Protein AF-A0A2Z6NZV6-F1 (afdb_monomer)

Solvent-accessible surface area (backbone atoms only — not comparable to full-atom values): 19196 Å² total; per-residue (Å²): 140,79,83,77,80,79,70,82,83,76,71,79,58,72,64,74,59,48,64,67,58,61,81,78,64,91,74,91,76,91,76,94,69,94,71,89,73,80,74,85,70,75,83,54,102,75,68,69,59,96,84,57,82,70,59,71,73,64,61,75,72,57,86,66,46,74,56,71,82,70,74,52,73,68,62,57,35,56,77,60,100,82,63,60,35,31,46,74,37,39,51,65,56,46,52,56,39,56,73,78,38,42,59,44,42,35,60,25,28,45,66,31,46,33,33,36,34,69,51,83,86,45,76,85,45,62,63,64,73,58,61,65,45,50,67,40,35,35,76,41,74,53,73,57,78,90,57,66,44,71,43,56,41,50,50,55,14,55,40,52,42,72,85,50,73,78,60,72,85,73,52,65,68,49,54,53,83,38,79,94,76,41,68,67,57,72,83,59,89,62,69,67,39,33,38,42,35,45,32,43,38,34,42,40,29,49,76,80,73,42,62,81,53,66,78,27,83,88,46,53,37,24,38,29,41,38,46,30,38,47,47,45,73,89,38,46,45,82,47,66,55,70,69,32,69,66,31,67,62,38,70,66,70,44,74,47,80,44,63,22,50,55,47,81,61,24,30,43,37,38,38,34,28,28,67,53,96,86,66,59,42,83,68,29,31,42,39,39,36,50,76,73,63,70,66,43,81,41,82,45,66,26,12,45,74,76,61,50,73,42,93,52,29,32,34,41,32,33,36,44,78,45,78,104

Sequence (324 aa):
MYHKALVPNESESSEDETWELQDSLVKPKTEDKHVGDEDKEDINTSDFKSNQQIPREYRHLITIHGGKSEGTMKDRLKVDGGKVRRLSLSEKKLKTASESHGADLIRFTQKNILRIFPKGERVQSSNFRPHLGWMYGAQMVAFNMQGYGKSLWLMQGMFKANGGCGYVKKPEFLIQEGAGNEVFDPKRILPVKQILKVKVYKGVGWKSDFSRTHFDQFSPPDFYTKVCIVGVGADCAKNKTRVKKDNWYPIWDEEFEFKLTVPELALLRIEVNDKDQTKDDFAGQTCLPVSELRCGFRSVRLCDRKGKELKSVKLLLRFQLETL

Nearest PDB structures (foldseek):
  9bcz-assembly1_A  TM=9.200E-01  e=7.517E-25  Gallus gallus
  1djy-assembly2_B  TM=9.201E-01  e=1.560E-24  Rattus norvegicus
  1djw-assembly1_A  TM=9.216E-01  e=5.948E-24  Rattus norvegicus
  1dji-assembly2_B  TM=9.202E-01  e=8.063E-24  Rattus norvegicus
  4qj3-assembly1_B  TM=9.025E-01  e=2.974E-20  Homo sapiens

Radius of gyration: 22.46 Å; Cα contacts (8 Å, |Δi|>4): 571; chains: 1; bounding box: 58×55×58 Å

pLDDT: mean 84.1, std 22.42, range [26.59, 98.81]

InterPro domains:
  IPR000008 C2 domain [PF00168] (195-293)
  IPR000008 C2 domain [PS50004] (176-304)
  IPR000008 C2 domain [SM00239] (195-302)
  IPR001192 Phosphoinositide phospholipase C family [PR00390] (113-134)
  IPR001192 Phosphoinositide phospholipase C family [PR00390] (134-152)
  IPR001192 Phosphoinositide phospholipase C family [PR00390] (288-298)
  IPR001192 Phosphoinositide phospholipase C family [PTHR10336] (16-321)
  IPR001711 Phospholipase C, phosphatidylinositol-specific, Y domain [PF00387] (87-173)
  IPR001711 Phospholipase C, phosphatidylinositol-specific, Y domain [PS50008] (88-174)
  IPR001711 Phospholipase C, phosphatidylinositol-specific, Y domain [SM00149] (58-175)
  IPR017946 PLC-like phosphodiesterase, TIM beta/alpha-barrel domain superfamily [G3DSA:3.20.20.190] (3-188)
  IPR017946 PLC-like phosphodiesterase, TIM beta/alpha-barrel domain superfamily [SSF51695] (26-186)
  IPR035892 C2 domain superfamily [G3DSA:2.60.40.150] (190-324)
  IPR035892 C2 domain superfamily [SSF49562] (195-320)

Secondary structure (DSSP, 8-state):
-------------HHHHHHHHGGG--------------------S--S-TTS---HHHHTT-SSEEPP--S-HHHHHPPPTT--EEEEEEHHHHHHHHHH-HHHHHHHHHHSEEEEE--TT-TT-----THHHHHTT-SEE---TTS-SHHHHHHHHHTTSGGGSS--PPPGGGTSPPGGG----TTS-PPP-EEEEEEEEEEE-HHHHS-TTSS-SSS---EEEEEEEESSGGG-EEEEPPPBTT-SS-EEEEEEEEEES-GGG-EEEEEEEE--SSSPEEEEEEEEEGGGPPPEEEEEEEE-TTSPEEEEEEEEEEEEEEE-

Structure (mmCIF, N/CA/C/O backbone):
data_AF-A0A2Z6NZV6-F1
#
_entry.id   AF-A0A2Z6NZV6-F1
#
loop_
_atom_site.group_PDB
_atom_site.id
_atom_site.type_symbol
_atom_site.label_atom_id
_atom_site.label_alt_id
_atom_site.label_comp_id
_atom_site.label_asym_id
_atom_site.label_entity_id
_atom_site.label_seq_id
_atom_site.pdbx_PDB_ins_code
_atom_site.Cartn_x
_atom_site.Cartn_y
_atom_site.Cartn_z
_atom_site.occupancy
_atom_site.B_iso_or_equiv
_atom_site.auth_seq_id
_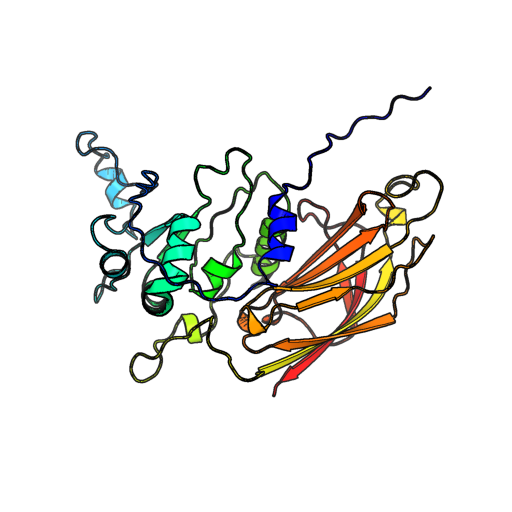atom_site.auth_comp_id
_atom_site.auth_asym_id
_atom_site.auth_atom_id
_atom_site.pdbx_PDB_model_num
ATOM 1 N N . MET A 1 1 ? 32.006 22.385 -21.721 1.00 31.78 1 MET A N 1
ATOM 2 C CA . MET A 1 1 ? 31.445 22.459 -20.356 1.00 31.78 1 MET A CA 1
ATOM 3 C C . MET A 1 1 ? 29.958 22.742 -20.484 1.00 31.78 1 MET A C 1
ATOM 5 O O . MET A 1 1 ? 29.602 23.878 -20.752 1.00 31.78 1 MET A O 1
ATOM 9 N N . TYR A 1 2 ? 29.101 21.727 -20.385 1.00 27.81 2 TYR A N 1
ATOM 10 C CA . TYR A 1 2 ? 27.650 21.934 -20.401 1.00 27.81 2 TYR A CA 1
ATOM 11 C C . TYR A 1 2 ? 27.117 21.745 -18.985 1.00 27.81 2 TYR A C 1
ATOM 13 O O . TYR A 1 2 ? 27.354 20.714 -18.357 1.00 27.81 2 TYR A O 1
ATOM 21 N N . HIS A 1 3 ? 26.484 22.798 -18.469 1.00 26.98 3 HIS A N 1
ATOM 22 C CA . HIS A 1 3 ? 25.881 22.845 -17.146 1.00 26.98 3 HIS A CA 1
ATOM 23 C C . HIS A 1 3 ? 24.822 21.751 -16.996 1.00 26.98 3 HIS A C 1
ATOM 25 O O . HIS A 1 3 ? 23.836 21.699 -17.728 1.00 26.98 3 HIS A O 1
ATOM 31 N N . LYS A 1 4 ? 25.050 20.889 -16.005 1.00 30.92 4 LYS A N 1
ATOM 32 C CA . LYS A 1 4 ? 24.082 19.950 -15.450 1.00 30.92 4 LYS A CA 1
ATOM 33 C C . LYS A 1 4 ? 22.916 20.785 -14.910 1.00 30.92 4 LYS A C 1
ATOM 35 O O . LYS A 1 4 ? 23.102 21.545 -13.962 1.00 30.92 4 LYS A O 1
ATOM 40 N N . ALA A 1 5 ? 21.738 20.689 -15.522 1.00 27.72 5 ALA A N 1
ATOM 41 C CA . ALA A 1 5 ? 20.520 21.177 -14.891 1.00 27.72 5 ALA A CA 1
ATOM 42 C C . ALA A 1 5 ? 20.312 20.333 -13.628 1.00 27.72 5 ALA A C 1
ATOM 44 O O . ALA A 1 5 ? 19.992 19.147 -13.704 1.00 27.72 5 ALA A O 1
ATOM 45 N N . LEU A 1 6 ? 20.606 20.930 -12.474 1.00 27.17 6 LEU A N 1
ATOM 46 C CA . LEU A 1 6 ? 20.343 20.363 -11.161 1.00 27.17 6 LEU A CA 1
ATOM 47 C C . LEU A 1 6 ? 18.828 20.205 -11.022 1.00 27.17 6 LEU A C 1
ATOM 49 O O . LEU A 1 6 ? 18.115 21.161 -10.729 1.00 27.17 6 LEU A O 1
ATOM 53 N N . VAL A 1 7 ? 18.332 18.992 -11.250 1.00 29.23 7 VAL A N 1
ATOM 54 C CA . VAL A 1 7 ? 17.069 18.575 -10.645 1.00 29.23 7 VAL A CA 1
ATOM 55 C C . VAL A 1 7 ? 17.336 18.529 -9.136 1.00 29.23 7 VAL A C 1
ATOM 57 O O . VAL A 1 7 ? 18.343 17.932 -8.743 1.00 29.23 7 VAL A O 1
ATOM 60 N N . PRO A 1 8 ? 16.527 19.190 -8.288 1.00 27.06 8 PRO A N 1
ATOM 61 C CA . PRO A 1 8 ? 16.755 19.199 -6.852 1.00 27.06 8 PRO A CA 1
ATOM 62 C C . PRO A 1 8 ? 16.839 17.771 -6.324 1.00 27.06 8 PRO A C 1
ATOM 64 O O . PRO A 1 8 ? 15.935 16.957 -6.510 1.00 27.06 8 PRO A O 1
ATOM 67 N N . ASN A 1 9 ? 17.976 17.485 -5.702 1.00 33.94 9 ASN A N 1
ATOM 68 C CA . ASN A 1 9 ? 18.282 16.233 -5.045 1.00 33.94 9 ASN A CA 1
ATOM 69 C C . ASN A 1 9 ? 17.507 16.212 -3.720 1.00 33.94 9 ASN A C 1
ATOM 71 O O . ASN A 1 9 ? 18.015 16.639 -2.686 1.00 33.94 9 ASN A O 1
ATOM 75 N N . GLU A 1 10 ? 16.242 15.797 -3.759 1.00 37.75 10 GLU A N 1
ATOM 76 C CA . GLU A 1 10 ? 15.487 15.483 -2.549 1.00 37.75 10 GLU A CA 1
ATOM 77 C C . GLU A 1 10 ? 15.931 14.095 -2.086 1.00 37.75 10 GLU A C 1
ATOM 79 O O . GLU A 1 10 ? 15.567 13.061 -2.654 1.00 37.75 10 GLU A O 1
ATOM 84 N N . SER A 1 11 ? 16.804 14.108 -1.078 1.00 35.38 11 SER A N 1
ATOM 85 C CA . SER A 1 11 ? 17.231 12.942 -0.315 1.00 35.38 11 SER A CA 1
ATOM 86 C C . SER A 1 11 ? 16.033 12.041 -0.024 1.00 35.38 11 SER A C 1
ATOM 88 O O . SER A 1 11 ? 15.008 12.527 0.460 1.00 35.38 11 SER A O 1
ATOM 90 N N . GLU A 1 12 ? 16.170 10.735 -0.265 1.00 42.09 12 GLU A N 1
ATOM 91 C CA . GLU A 1 12 ? 15.339 9.764 0.449 1.00 42.09 12 GLU A CA 1
ATOM 92 C C . GLU A 1 12 ? 15.412 10.127 1.927 1.00 42.09 12 GLU A C 1
ATOM 94 O O . GLU A 1 12 ? 16.505 10.209 2.492 1.00 42.09 12 GLU A O 1
ATOM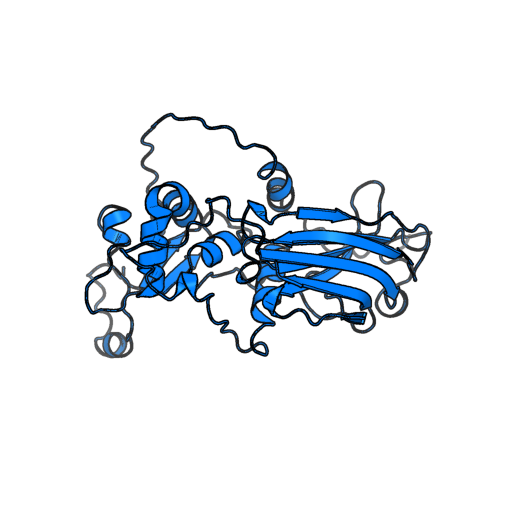 99 N N . SER A 1 13 ? 14.267 10.452 2.528 1.00 38.38 13 SER A N 1
ATOM 100 C CA . SER A 1 13 ? 14.232 10.666 3.962 1.00 38.38 13 SER A CA 1
ATOM 101 C C . SER A 1 13 ? 14.756 9.382 4.599 1.00 38.38 13 SER A C 1
ATOM 103 O O . SER A 1 13 ? 14.306 8.284 4.273 1.00 38.38 13 SER A O 1
ATOM 105 N N . SER A 1 14 ? 15.725 9.510 5.500 1.00 36.31 14 SER A N 1
ATOM 106 C CA . SER A 1 14 ? 16.304 8.406 6.279 1.00 36.31 14 SER A CA 1
ATOM 107 C C . SER A 1 14 ? 15.244 7.506 6.942 1.00 36.31 14 SER A C 1
ATOM 109 O O . SER A 1 14 ? 15.502 6.351 7.278 1.00 36.31 14 SER A O 1
ATOM 111 N N . GLU A 1 15 ? 14.010 7.996 7.076 1.00 40.34 15 GLU A N 1
ATOM 112 C CA . GLU A 1 15 ? 12.841 7.250 7.530 1.00 40.34 15 GLU A CA 1
ATOM 113 C C . GLU A 1 15 ? 12.394 6.122 6.573 1.00 40.34 15 GLU A C 1
ATOM 115 O O . GLU A 1 15 ? 11.951 5.088 7.067 1.00 40.34 15 GLU A O 1
ATOM 120 N N . ASP A 1 16 ? 12.534 6.254 5.246 1.00 39.47 16 ASP A N 1
ATOM 121 C CA . ASP A 1 16 ? 12.111 5.237 4.257 1.00 39.47 16 ASP A CA 1
ATOM 122 C C . ASP A 1 16 ? 13.018 3.988 4.242 1.00 39.47 16 ASP A C 1
ATOM 124 O O . ASP A 1 16 ? 12.548 2.899 3.884 1.00 39.47 16 ASP A O 1
ATOM 128 N N . GLU A 1 17 ? 14.286 4.133 4.655 1.00 35.75 17 GLU A N 1
ATOM 129 C CA . GLU A 1 17 ? 15.212 3.032 4.982 1.00 35.75 17 GLU A CA 1
ATOM 130 C C . GLU A 1 17 ? 14.988 2.501 6.407 1.00 35.75 17 GLU A C 1
ATOM 132 O O . GLU A 1 17 ? 15.147 1.312 6.673 1.00 35.75 17 GLU A O 1
ATOM 137 N N . THR A 1 18 ? 14.518 3.340 7.338 1.00 36.50 18 THR A N 1
ATOM 138 C CA . THR A 1 18 ? 14.176 2.904 8.707 1.00 36.50 18 THR A CA 1
ATOM 139 C C . THR A 1 18 ? 13.031 1.872 8.708 1.00 36.50 18 THR A C 1
ATOM 141 O O . THR A 1 18 ? 12.951 1.018 9.594 1.00 36.50 18 THR A O 1
ATOM 144 N N . TRP A 1 19 ? 12.181 1.870 7.670 1.00 41.69 19 TRP A N 1
ATOM 145 C CA . TRP A 1 19 ? 11.180 0.818 7.421 1.00 41.69 19 TRP A CA 1
ATOM 146 C C . TRP A 1 19 ? 11.796 -0.569 7.201 1.00 41.69 19 TRP A C 1
ATOM 148 O O . TRP A 1 19 ? 11.092 -1.574 7.294 1.00 41.69 19 TRP A O 1
ATOM 158 N N . GLU A 1 20 ? 13.070 -0.631 6.819 1.00 42.19 20 GLU A N 1
ATOM 159 C CA . GLU A 1 20 ? 13.769 -1.850 6.418 1.00 42.19 20 GLU A CA 1
ATOM 160 C C . GLU A 1 20 ? 14.434 -2.556 7.604 1.00 42.19 20 GLU A C 1
ATOM 162 O O . GLU A 1 20 ? 14.619 -3.769 7.553 1.00 42.19 20 GLU A O 1
ATOM 167 N N . LEU A 1 21 ? 14.685 -1.827 8.698 1.00 34.44 21 LEU A N 1
ATOM 168 C CA . LEU A 1 21 ? 15.310 -2.327 9.929 1.00 34.44 21 LEU A CA 1
ATOM 169 C C . LEU A 1 21 ? 14.304 -2.709 11.030 1.00 34.44 21 LEU A C 1
ATOM 171 O O . LEU A 1 21 ? 14.632 -3.500 11.908 1.00 34.44 21 LEU A O 1
ATOM 175 N N . GLN A 1 22 ? 13.079 -2.172 11.015 1.00 39.34 22 GLN A N 1
ATOM 176 C CA . GLN A 1 22 ? 12.084 -2.477 12.058 1.00 39.34 22 GLN A CA 1
ATOM 177 C C . GLN A 1 22 ? 11.412 -3.855 11.902 1.00 39.34 22 GLN A C 1
ATOM 179 O O . GLN A 1 22 ? 10.931 -4.393 12.894 1.00 39.34 22 GLN A O 1
ATOM 184 N N . ASP A 1 23 ? 11.431 -4.459 10.706 1.00 37.41 23 ASP A N 1
ATOM 185 C CA . ASP A 1 23 ? 10.915 -5.825 10.474 1.00 37.41 23 ASP A CA 1
ATOM 186 C C . ASP A 1 23 ? 11.868 -6.929 10.985 1.00 37.41 23 ASP A C 1
ATOM 188 O O . ASP A 1 23 ? 11.459 -8.080 11.114 1.00 37.41 23 ASP A O 1
ATOM 192 N N . SER A 1 24 ? 13.138 -6.618 11.281 1.00 30.52 24 SER A N 1
ATOM 193 C CA . SER A 1 24 ? 14.164 -7.617 11.630 1.00 30.52 24 SER A CA 1
ATOM 194 C C . SER A 1 24 ? 14.451 -7.756 13.130 1.00 30.52 24 SER A C 1
ATOM 196 O O . SER A 1 24 ? 15.256 -8.602 13.521 1.00 30.52 24 SER A O 1
ATOM 198 N N . LEU A 1 25 ? 13.789 -6.984 14.000 1.00 29.17 25 LEU A N 1
ATOM 199 C CA . LEU A 1 25 ? 14.043 -7.008 15.444 1.00 29.17 25 LEU A CA 1
ATOM 200 C C . LEU A 1 25 ? 12.746 -7.069 16.258 1.00 29.17 25 LEU A C 1
ATOM 202 O O . LEU A 1 25 ? 12.262 -6.064 16.772 1.00 29.17 25 LEU A O 1
ATOM 206 N N . VAL A 1 26 ? 12.234 -8.284 16.465 1.00 29.55 26 VAL A N 1
ATOM 207 C CA . VAL A 1 26 ? 11.323 -8.575 17.579 1.00 29.55 26 VAL A CA 1
ATOM 208 C C . VAL A 1 26 ? 12.155 -9.097 18.750 1.00 29.55 26 VAL A C 1
ATOM 210 O O . VAL A 1 26 ? 12.598 -10.244 18.750 1.00 29.55 26 VAL A O 1
ATOM 213 N N . LYS A 1 27 ? 12.361 -8.263 19.774 1.00 26.59 27 LYS A N 1
ATOM 214 C CA . LYS A 1 27 ? 12.641 -8.731 21.139 1.00 26.59 27 LYS A CA 1
ATOM 215 C C . LYS A 1 27 ? 11.814 -7.919 22.135 1.00 26.59 27 LYS A C 1
ATOM 217 O O . LYS A 1 27 ? 11.734 -6.700 21.983 1.00 26.59 27 LYS A O 1
ATOM 222 N N . PRO A 1 28 ? 11.220 -8.562 23.152 1.00 27.61 28 PRO A N 1
ATOM 223 C CA . PRO A 1 28 ? 10.450 -7.861 24.162 1.00 27.61 28 PRO A CA 1
ATOM 224 C C . PRO A 1 28 ? 11.411 -7.165 25.128 1.00 27.61 28 PRO A C 1
ATOM 226 O O . PRO A 1 28 ? 12.339 -7.784 25.649 1.00 27.61 28 PRO A O 1
ATOM 229 N N . LYS A 1 29 ? 11.177 -5.882 25.392 1.00 27.61 29 LYS A N 1
ATOM 230 C CA . LYS A 1 29 ? 11.649 -5.246 26.620 1.00 27.61 29 LYS A CA 1
ATOM 231 C C . LYS A 1 29 ? 10.471 -4.563 27.295 1.00 27.61 29 LYS A C 1
ATOM 233 O O . LYS A 1 29 ? 9.968 -3.549 26.826 1.00 27.61 29 LYS A O 1
ATOM 238 N N . THR A 1 30 ? 10.034 -5.189 28.378 1.00 32.03 30 THR A N 1
ATOM 239 C CA . THR A 1 30 ? 9.350 -4.565 29.506 1.00 32.03 30 THR A CA 1
ATOM 240 C C . THR A 1 30 ? 10.268 -3.525 30.130 1.00 32.03 30 THR A C 1
ATOM 242 O O . THR A 1 30 ? 11.396 -3.863 30.475 1.00 32.03 30 THR A O 1
ATOM 245 N N . GLU A 1 31 ? 9.776 -2.301 30.283 1.00 27.73 31 GLU A N 1
ATOM 246 C CA . GLU A 1 31 ? 9.998 -1.452 31.456 1.00 27.73 31 GLU A CA 1
ATOM 247 C C . GLU A 1 31 ? 9.076 -0.232 31.345 1.00 27.73 31 GLU A C 1
ATOM 249 O O . GLU A 1 31 ? 9.219 0.606 30.452 1.00 27.73 31 GLU A O 1
ATOM 254 N N . ASP A 1 32 ? 8.104 -0.170 32.255 1.00 35.00 32 ASP A N 1
ATOM 255 C CA . ASP A 1 32 ? 7.281 1.005 32.506 1.00 35.00 32 ASP A CA 1
ATOM 256 C C . ASP A 1 32 ? 8.173 2.174 32.928 1.00 35.00 32 ASP A C 1
ATOM 258 O O . ASP A 1 32 ? 8.768 2.176 34.007 1.00 35.00 32 ASP A O 1
ATOM 262 N N . LYS A 1 33 ? 8.213 3.216 32.098 1.00 27.75 33 LYS A N 1
ATOM 263 C CA . LYS A 1 33 ? 8.509 4.572 32.554 1.00 27.75 33 LYS A CA 1
ATOM 264 C C . LYS A 1 33 ? 7.448 5.507 32.008 1.00 27.75 33 LYS A C 1
ATOM 266 O O . LYS A 1 33 ? 7.414 5.817 30.820 1.00 27.75 33 LYS A O 1
ATOM 271 N N . HIS A 1 34 ? 6.591 5.954 32.922 1.00 35.47 34 HIS A N 1
ATOM 272 C CA . HIS A 1 34 ? 5.742 7.121 32.757 1.00 35.47 34 HIS A CA 1
ATOM 273 C C . HIS A 1 34 ? 6.602 8.317 32.333 1.00 35.47 34 HIS A C 1
ATOM 275 O O . HIS A 1 34 ? 7.243 8.963 33.158 1.00 35.47 34 HIS A O 1
ATOM 281 N N . VAL A 1 35 ? 6.594 8.620 31.039 1.00 28.75 35 VAL A N 1
ATOM 282 C CA . VAL A 1 35 ? 6.939 9.941 30.522 1.00 28.75 35 VAL A CA 1
ATOM 283 C C . VAL A 1 35 ? 5.648 10.486 29.936 1.00 28.75 35 VAL A C 1
ATOM 285 O O . VAL A 1 35 ? 5.172 10.023 28.900 1.00 28.75 35 VAL A O 1
ATOM 288 N N . GLY A 1 36 ? 5.022 11.393 30.685 1.00 33.62 36 GLY A N 1
ATOM 289 C CA . GLY A 1 36 ? 3.867 12.148 30.229 1.00 33.62 36 GLY A CA 1
ATOM 290 C C . GLY A 1 36 ? 4.302 13.064 29.098 1.00 33.62 36 GLY A C 1
ATOM 291 O O . GLY A 1 36 ? 4.803 14.154 29.347 1.00 33.62 36 GLY A O 1
ATOM 292 N N . ASP A 1 37 ? 4.142 12.590 27.870 1.00 33.47 37 ASP A N 1
ATOM 293 C CA . ASP A 1 37 ? 4.329 13.397 26.675 1.00 33.47 37 ASP A CA 1
ATOM 294 C C . ASP A 1 37 ? 2.947 13.929 26.280 1.00 33.47 37 ASP A C 1
ATOM 296 O O . ASP A 1 37 ? 2.124 13.237 25.670 1.00 33.47 37 ASP A O 1
ATOM 300 N N . GLU A 1 38 ? 2.641 15.141 26.747 1.00 37.06 38 GLU A N 1
ATOM 301 C CA . GLU A 1 38 ? 1.461 15.889 26.326 1.00 37.06 38 GLU A CA 1
ATOM 302 C C . GLU A 1 38 ? 1.633 16.297 24.856 1.00 37.06 38 GLU A C 1
ATOM 304 O O . GLU A 1 38 ? 1.989 17.432 24.545 1.00 37.06 38 GLU A O 1
ATOM 309 N N . ASP A 1 39 ? 1.340 15.379 23.932 1.00 38.91 39 ASP A N 1
ATOM 310 C CA . ASP A 1 39 ? 1.051 15.724 22.540 1.00 38.91 39 ASP A CA 1
ATOM 311 C C . ASP A 1 39 ? -0.213 16.619 22.542 1.00 38.91 39 ASP A C 1
ATOM 313 O O . ASP A 1 39 ? -1.343 16.128 22.390 1.00 38.91 39 ASP A O 1
ATOM 317 N N . LYS A 1 40 ? -0.029 17.937 22.728 1.00 41.88 40 LYS A N 1
ATOM 318 C CA . LYS A 1 40 ? -1.053 19.006 22.664 1.00 41.88 40 LYS A CA 1
ATOM 319 C C . LYS A 1 40 ? -1.575 19.266 21.246 1.00 41.88 40 LYS A C 1
ATOM 321 O O . LYS A 1 40 ? -2.058 20.351 20.940 1.00 41.88 40 LYS A O 1
ATOM 326 N N . GLU A 1 41 ? -1.525 18.262 20.383 1.00 44.00 41 GLU A N 1
ATOM 327 C CA . GLU A 1 41 ? -2.031 18.329 19.015 1.00 44.00 41 GLU A CA 1
ATOM 328 C C . GLU A 1 41 ? -3.172 17.336 18.801 1.00 44.00 41 GLU A C 1
ATOM 330 O O . GLU A 1 41 ? -3.261 16.651 17.783 1.00 44.00 41 GLU A O 1
ATOM 335 N N . ASP A 1 42 ? -4.107 17.272 19.751 1.00 40.75 42 ASP A N 1
ATOM 336 C CA . ASP A 1 42 ? -5.462 16.864 19.399 1.00 40.75 42 ASP A CA 1
ATOM 337 C C . ASP A 1 42 ? -6.033 17.988 18.516 1.00 40.75 42 ASP A C 1
ATOM 339 O O . ASP A 1 42 ? -6.693 18.903 18.999 1.00 40.75 42 ASP A O 1
ATOM 343 N N . ILE A 1 43 ? -5.765 17.937 17.200 1.00 39.41 43 ILE A N 1
ATOM 344 C CA . ILE A 1 43 ? -6.502 18.711 16.187 1.00 39.41 43 ILE A CA 1
ATOM 345 C C . ILE A 1 43 ? -7.924 18.140 16.154 1.00 39.41 43 ILE A C 1
ATOM 347 O O . ILE A 1 43 ? -8.350 17.431 15.235 1.00 39.41 43 ILE A O 1
ATOM 351 N N . ASN A 1 44 ? -8.661 18.396 17.225 1.00 38.41 44 ASN A N 1
ATOM 352 C CA . ASN A 1 44 ? -10.092 18.319 17.235 1.00 38.41 44 ASN A CA 1
ATOM 353 C C . ASN A 1 44 ? -10.592 19.632 16.646 1.00 38.41 44 ASN A C 1
ATOM 355 O O . ASN A 1 44 ? -10.229 20.728 17.063 1.00 38.41 44 ASN A O 1
ATOM 359 N N . THR A 1 45 ? -11.499 19.504 15.687 1.00 42.16 45 THR A N 1
ATOM 360 C CA . THR A 1 45 ? -12.363 20.574 15.175 1.00 42.16 45 THR A CA 1
ATOM 361 C C . THR A 1 45 ? -13.396 21.006 16.234 1.00 42.16 45 THR A C 1
ATOM 363 O O . THR A 1 45 ? -14.555 21.261 15.927 1.00 42.16 45 THR A O 1
ATOM 366 N N . SER A 1 46 ? -12.990 21.037 17.502 1.00 39.34 46 SER A N 1
ATOM 367 C CA . SER A 1 46 ? -13.778 21.468 18.649 1.00 39.34 46 SER A CA 1
ATOM 368 C C . SER A 1 46 ? -12.863 21.704 19.854 1.00 39.34 46 SER A C 1
ATOM 370 O O . SER A 1 46 ? -13.061 21.093 20.892 1.00 39.34 46 SER A O 1
ATOM 372 N N . ASP A 1 47 ? -11.854 22.552 19.686 1.00 38.91 47 ASP A N 1
ATOM 373 C CA . ASP A 1 47 ? -11.350 23.414 20.759 1.00 38.91 47 ASP A CA 1
ATOM 374 C C . ASP A 1 47 ? -11.125 24.814 20.172 1.00 38.91 47 ASP A C 1
ATOM 376 O O . ASP A 1 47 ? -10.068 25.435 20.274 1.00 38.91 47 ASP A O 1
ATOM 380 N N . PHE A 1 48 ? -12.192 25.370 19.586 1.00 35.38 48 PHE A N 1
ATOM 381 C CA . PHE A 1 48 ? -12.439 26.766 19.911 1.00 35.38 48 PHE A CA 1
ATOM 382 C C . PHE A 1 48 ? -12.596 26.772 21.425 1.00 35.38 48 PHE A C 1
ATOM 384 O O . PHE A 1 48 ? -13.587 26.246 21.938 1.00 35.38 48 PHE A O 1
ATOM 391 N N . LYS A 1 49 ? -11.587 27.309 22.127 1.00 36.03 49 LYS A N 1
ATOM 392 C CA . LYS A 1 49 ? -11.717 27.764 23.513 1.00 36.03 49 LYS A CA 1
ATOM 393 C C . LYS A 1 49 ? -13.150 28.247 23.690 1.00 36.03 49 LYS A C 1
ATOM 395 O O . LYS A 1 49 ? -13.633 29.001 22.843 1.00 36.03 49 LYS A O 1
ATOM 400 N N . SER A 1 50 ? -13.806 27.841 24.766 1.00 39.09 50 SER A N 1
ATOM 401 C CA . SER A 1 50 ? -15.196 28.155 25.124 1.00 39.09 50 SER A CA 1
ATOM 402 C C . SER A 1 50 ? -15.566 29.657 25.171 1.00 39.09 50 SER A C 1
ATOM 404 O O . SER A 1 50 ? -16.626 30.000 25.674 1.00 39.09 50 SER A O 1
ATOM 406 N N . ASN A 1 51 ? -14.724 30.543 24.633 1.00 42.69 51 ASN A N 1
ATOM 407 C CA . ASN A 1 51 ? -14.911 31.974 24.437 1.00 42.69 51 ASN A CA 1
ATOM 408 C C . ASN A 1 51 ? -15.122 32.416 22.977 1.00 42.69 51 ASN A C 1
ATOM 410 O O . ASN A 1 51 ? -15.274 33.611 22.743 1.00 42.69 51 ASN A O 1
ATOM 414 N N . GLN A 1 52 ? -15.159 31.515 21.990 1.00 50.44 52 GLN A N 1
ATOM 415 C CA . GLN A 1 52 ? -15.670 31.859 20.659 1.00 50.44 52 GLN A CA 1
ATOM 416 C C . GLN A 1 52 ? -16.917 31.040 20.369 1.00 50.44 52 GLN A C 1
ATOM 418 O O . GLN A 1 52 ? -16.880 29.832 20.143 1.00 50.44 52 GLN A O 1
ATOM 423 N N . GLN A 1 53 ? -18.045 31.737 20.442 1.00 56.72 53 GLN A N 1
ATOM 424 C CA . GLN A 1 53 ? -19.367 31.238 20.127 1.00 56.72 53 GLN A CA 1
ATOM 425 C C . GLN A 1 53 ? -19.361 30.822 18.654 1.00 56.72 53 GLN A C 1
ATOM 427 O O . GLN A 1 53 ? -19.533 31.659 17.773 1.00 56.72 53 GLN A O 1
ATOM 432 N N . ILE A 1 54 ? -19.089 29.538 18.382 1.00 60.47 54 ILE A N 1
ATOM 433 C CA . ILE A 1 54 ? -19.279 28.961 17.049 1.00 60.47 54 ILE A CA 1
ATOM 434 C C . ILE A 1 54 ? -20.694 29.374 16.636 1.00 60.47 54 ILE A C 1
ATOM 436 O O . ILE A 1 54 ? -21.629 29.051 17.385 1.00 60.47 54 ILE A O 1
ATOM 440 N N . PRO A 1 55 ? -20.861 30.114 15.523 1.00 69.81 55 PRO A N 1
ATOM 441 C CA . PRO A 1 55 ? -22.179 30.554 15.101 1.00 69.81 55 PRO A CA 1
ATOM 442 C C . PRO A 1 55 ? -23.102 29.338 15.068 1.00 69.81 55 PRO A C 1
ATOM 444 O O . PRO A 1 55 ? -22.726 28.279 14.544 1.00 69.81 55 PRO A O 1
ATOM 447 N N . ARG A 1 56 ? -24.254 29.439 15.747 1.00 71.56 56 ARG A N 1
ATOM 448 C CA . ARG A 1 56 ? -25.143 28.294 16.009 1.00 71.56 56 ARG A CA 1
ATOM 449 C C . ARG A 1 56 ? -25.482 27.571 14.709 1.00 71.56 56 ARG A C 1
ATOM 451 O O . ARG A 1 56 ? -25.613 26.352 14.709 1.00 71.56 56 ARG A O 1
ATOM 458 N N . GLU A 1 57 ? -25.548 28.304 13.609 1.00 80.50 57 GLU A N 1
ATOM 459 C CA . GLU A 1 57 ? -25.805 27.851 12.249 1.00 80.50 57 GLU A CA 1
ATOM 460 C C . GLU A 1 57 ? -24.840 26.731 11.818 1.00 80.50 57 GLU A C 1
ATOM 462 O O . GLU A 1 57 ? -25.295 25.683 11.365 1.00 80.50 57 GLU A O 1
ATOM 467 N N . TYR A 1 58 ? -23.527 26.864 12.056 1.00 81.19 58 TYR A N 1
ATOM 468 C CA . TYR A 1 58 ? -22.541 25.850 11.646 1.00 81.19 58 TYR A CA 1
ATOM 469 C C . TYR A 1 58 ? -22.648 24.547 12.440 1.00 81.19 58 TYR A C 1
ATOM 471 O O . TYR A 1 58 ? -22.344 23.474 11.918 1.00 81.19 58 TYR A O 1
ATOM 479 N N . ARG A 1 59 ? -23.109 24.606 13.695 1.00 81.94 59 ARG A N 1
ATOM 480 C CA . ARG A 1 59 ? -23.271 23.408 14.531 1.00 81.94 59 ARG A CA 1
ATOM 481 C C . ARG A 1 59 ? -24.339 22.464 13.977 1.00 81.94 59 ARG A C 1
ATOM 483 O O . ARG A 1 59 ? -24.207 21.255 14.147 1.00 81.94 59 ARG A O 1
ATOM 490 N N . HIS A 1 60 ? -25.349 23.000 13.291 1.00 84.00 60 HIS A N 1
ATOM 491 C CA . HIS A 1 60 ? -26.415 22.211 12.672 1.00 84.00 60 HIS A CA 1
ATOM 492 C C . HIS A 1 60 ? -25.944 21.433 11.431 1.00 84.00 60 HIS A C 1
ATOM 494 O O . HIS A 1 60 ? -26.609 20.483 11.032 1.00 84.00 60 HIS A O 1
ATOM 500 N N . LEU A 1 61 ? -24.787 21.781 10.850 1.00 88.25 61 LEU A N 1
ATOM 501 C CA . LEU A 1 61 ? -24.205 21.067 9.706 1.00 88.25 61 LEU A CA 1
ATOM 502 C C . LEU A 1 61 ? -23.415 19.810 10.116 1.00 88.25 61 LEU A C 1
ATOM 504 O O . LEU A 1 61 ? -23.031 19.013 9.262 1.00 88.25 61 LEU A O 1
ATOM 508 N N . ILE A 1 62 ? -23.133 19.626 11.411 1.00 86.38 62 ILE A N 1
ATOM 509 C CA . ILE A 1 62 ? -22.301 18.523 11.904 1.00 86.38 62 ILE A CA 1
ATOM 510 C C . ILE A 1 62 ? -23.184 17.319 12.236 1.00 86.38 62 ILE A C 1
ATOM 512 O O . ILE A 1 62 ? -23.775 17.253 13.309 1.00 86.38 62 ILE A O 1
ATOM 516 N N . THR A 1 63 ? -23.222 16.332 11.339 1.00 86.25 63 THR A N 1
ATOM 517 C CA . THR A 1 63 ? -23.964 15.077 11.558 1.00 86.25 63 THR A CA 1
ATOM 518 C C . THR A 1 63 ? -23.208 14.088 12.451 1.00 86.25 63 THR A C 1
ATOM 520 O O . THR A 1 63 ? -23.809 13.419 13.287 1.00 86.25 63 THR A O 1
ATOM 523 N N . ILE A 1 64 ? -21.881 13.995 12.302 1.00 88.88 64 ILE A N 1
ATOM 524 C CA . ILE A 1 64 ? -21.029 13.098 13.098 1.00 88.88 64 ILE A CA 1
ATOM 525 C C . ILE A 1 64 ? -20.110 13.947 13.965 1.00 88.88 64 ILE A C 1
ATOM 527 O O . ILE A 1 64 ? -19.191 14.606 13.478 1.00 88.88 64 ILE A O 1
ATOM 531 N N . HIS A 1 65 ? -20.359 13.923 15.270 1.00 87.31 65 HIS A N 1
ATOM 532 C CA . HIS A 1 65 ? -19.605 14.730 16.218 1.00 87.31 65 HIS A CA 1
ATOM 533 C C . HIS A 1 65 ? -18.248 14.104 16.556 1.00 87.31 65 HIS A C 1
ATOM 535 O O . HIS A 1 65 ? -18.102 12.881 16.637 1.00 87.31 65 HIS A O 1
ATOM 541 N N . GLY A 1 66 ? -17.260 14.964 16.810 1.00 85.12 66 GLY A N 1
ATOM 542 C CA . GLY A 1 66 ? -16.008 14.559 17.440 1.00 85.12 66 GLY A CA 1
ATOM 543 C C . GLY A 1 66 ? -16.254 14.041 18.859 1.00 85.12 66 GLY A C 1
ATOM 544 O O . GLY A 1 66 ? -17.031 14.623 19.616 1.00 85.12 66 GLY A O 1
ATOM 545 N N . GLY A 1 67 ? -15.614 12.930 19.213 1.00 76.00 67 GLY A N 1
ATOM 546 C CA . GLY A 1 67 ? -15.561 12.439 20.583 1.00 76.00 67 GLY A CA 1
ATOM 547 C C . GLY A 1 67 ? -14.706 13.351 21.463 1.00 76.00 67 GLY A C 1
ATOM 548 O O . GLY A 1 67 ? -13.732 13.940 20.987 1.00 76.00 67 GLY A O 1
ATOM 549 N N . LYS A 1 68 ? -15.065 13.442 22.749 1.00 68.69 68 LYS A N 1
ATOM 550 C CA . LYS A 1 68 ? -14.259 14.148 23.751 1.00 68.69 68 LYS A CA 1
ATOM 551 C C . LYS A 1 68 ? -12.871 13.507 23.867 1.00 68.69 68 LYS A C 1
ATOM 553 O O . LYS A 1 68 ? -12.744 12.285 23.784 1.00 68.69 68 LYS A O 1
ATOM 558 N N . SER A 1 69 ? -11.859 14.348 24.054 1.00 63.25 69 SER A N 1
ATOM 559 C CA . SER A 1 69 ? -10.451 13.986 24.252 1.00 63.25 69 SER A CA 1
ATOM 560 C C . SER A 1 69 ? -10.115 13.656 25.712 1.00 63.25 69 SER A C 1
ATOM 562 O O . SER A 1 69 ? -9.008 13.224 25.998 1.00 63.25 69 SER A O 1
ATOM 564 N N . GLU A 1 70 ? -11.029 13.828 26.662 1.00 68.62 70 GLU A N 1
ATOM 565 C CA . GLU A 1 70 ? -10.737 13.587 28.079 1.00 68.62 70 GLU A CA 1
ATOM 566 C C . GLU A 1 70 ? -10.813 12.095 28.445 1.00 68.62 70 GLU A C 1
ATOM 568 O O . GLU A 1 70 ? -11.626 11.348 27.899 1.00 68.62 70 GLU A O 1
ATOM 573 N N . GLY A 1 71 ? -9.962 11.668 29.384 1.00 83.56 71 GLY A N 1
ATOM 574 C CA . GLY A 1 71 ? -9.908 10.292 29.889 1.00 83.56 71 GLY A CA 1
ATOM 575 C C . GLY A 1 71 ? -8.814 9.417 29.269 1.00 83.56 71 GLY A C 1
ATOM 576 O O . GLY A 1 71 ? -8.024 9.853 28.422 1.00 83.56 71 GLY A O 1
ATOM 577 N N . THR A 1 72 ? -8.761 8.164 29.727 1.00 91.06 72 THR A N 1
ATOM 578 C CA . THR A 1 72 ? -7.786 7.158 29.280 1.00 91.06 72 THR A CA 1
ATOM 579 C C . THR A 1 72 ? -8.047 6.729 27.832 1.00 91.06 72 THR A C 1
ATOM 581 O O . THR A 1 72 ? -9.123 6.968 27.280 1.00 91.06 72 THR A O 1
ATOM 584 N N . MET A 1 73 ? -7.090 6.051 27.185 1.00 92.44 73 MET A N 1
ATOM 585 C CA . MET A 1 73 ? -7.304 5.517 25.829 1.00 92.44 73 MET A CA 1
ATOM 586 C C . MET A 1 73 ? -8.518 4.576 25.767 1.00 92.44 73 MET A C 1
ATOM 588 O O . MET A 1 73 ? -9.300 4.635 24.820 1.00 92.44 73 MET A O 1
ATOM 592 N N . LYS A 1 74 ? -8.726 3.768 26.811 1.00 91.19 74 LYS A N 1
ATOM 593 C CA . LYS A 1 74 ? -9.887 2.884 26.936 1.00 91.19 74 LYS A CA 1
ATOM 594 C C . LYS A 1 74 ? -11.206 3.662 26.977 1.00 91.19 74 LYS A C 1
ATOM 596 O O . LYS A 1 74 ? -12.150 3.295 26.280 1.00 91.19 74 LYS A O 1
ATOM 601 N N . ASP A 1 75 ? -11.256 4.775 27.711 1.00 90.25 75 ASP A N 1
ATOM 602 C CA . ASP A 1 75 ? -12.433 5.657 27.740 1.00 90.25 75 ASP A CA 1
ATOM 603 C C . ASP A 1 75 ? -12.686 6.282 26.363 1.00 90.25 75 ASP A C 1
ATOM 605 O O . ASP A 1 75 ? -13.811 6.283 25.852 1.00 90.25 75 ASP A O 1
ATOM 609 N N . ARG A 1 76 ? -11.615 6.745 25.705 1.00 91.12 76 ARG A N 1
ATOM 610 C CA . ARG A 1 76 ? -11.676 7.329 24.359 1.00 91.12 76 ARG A CA 1
ATOM 611 C C . ARG A 1 76 ? -12.149 6.332 23.303 1.00 91.12 76 ARG A C 1
ATOM 613 O O . ARG A 1 76 ? -12.812 6.774 22.368 1.00 91.12 76 ARG A O 1
ATOM 620 N N . LEU A 1 77 ? -11.873 5.035 23.448 1.00 92.75 77 LEU A N 1
ATOM 621 C CA . LEU A 1 77 ? -12.280 3.968 22.518 1.00 92.75 77 LEU A CA 1
ATOM 622 C C . LEU A 1 77 ? -13.602 3.281 22.888 1.00 92.75 77 LEU A C 1
ATOM 624 O O . LEU A 1 77 ? -14.096 2.449 22.128 1.00 92.75 77 LEU A O 1
ATOM 628 N N . LYS A 1 78 ? -14.224 3.650 24.012 1.00 90.31 78 LYS A N 1
ATOM 629 C CA . LYS A 1 78 ? -15.507 3.079 24.428 1.00 90.31 78 LYS A CA 1
ATOM 630 C C . LYS A 1 78 ? -16.593 3.327 23.375 1.00 90.31 78 LYS A C 1
ATOM 632 O O . LYS A 1 78 ? -16.798 4.459 22.922 1.00 90.31 78 LYS A O 1
ATOM 637 N N . VAL A 1 79 ? -17.308 2.270 23.002 1.00 87.25 79 VAL A N 1
ATOM 638 C CA . VAL A 1 79 ? -18.471 2.354 22.112 1.00 87.25 79 VAL A CA 1
ATOM 639 C C . VAL A 1 79 ? -19.694 2.712 22.953 1.00 87.25 79 VAL A C 1
ATOM 641 O O . VAL A 1 79 ? -20.002 2.024 23.923 1.00 87.25 79 VAL A O 1
ATOM 644 N N . ASP A 1 80 ? -20.362 3.808 22.599 1.00 80.31 80 ASP A N 1
ATOM 645 C CA . ASP A 1 80 ? -21.633 4.204 23.206 1.00 80.31 80 ASP A CA 1
ATOM 646 C C . ASP A 1 80 ? -22.789 3.587 22.405 1.00 80.31 80 ASP A C 1
ATOM 648 O O . ASP A 1 80 ? -22.763 3.595 21.172 1.00 80.31 80 ASP A O 1
ATOM 652 N N . GLY A 1 81 ? -23.774 3.020 23.102 1.00 70.38 81 GLY A N 1
ATOM 653 C CA . GLY A 1 81 ? -24.787 2.085 22.595 1.00 70.38 81 GLY A CA 1
ATOM 654 C C . GLY A 1 81 ? -25.873 2.701 21.707 1.00 70.38 81 GLY A C 1
ATOM 655 O O . GLY A 1 81 ? -27.043 2.369 21.861 1.00 70.38 81 GLY A O 1
ATOM 656 N N . GLY A 1 82 ? -25.510 3.601 20.790 1.00 73.62 82 GLY A N 1
ATOM 657 C CA . GLY A 1 82 ? -26.445 4.165 19.813 1.00 73.62 82 GLY A CA 1
ATOM 658 C C . GLY A 1 82 ? -25.981 5.428 19.089 1.00 73.62 82 GLY A C 1
ATOM 659 O O . GLY A 1 82 ? -26.652 5.862 18.154 1.00 73.62 82 GLY A O 1
ATOM 660 N N . LYS A 1 83 ? -24.846 6.031 19.472 1.00 85.00 83 LYS A N 1
ATOM 661 C CA . LYS A 1 83 ? -24.370 7.283 18.867 1.00 85.00 83 LYS A CA 1
ATOM 662 C C . LYS A 1 83 ? -23.027 7.107 18.168 1.00 85.00 83 LYS A C 1
ATOM 664 O O . LYS A 1 83 ? -21.999 6.922 18.813 1.00 85.00 83 LYS A O 1
ATOM 669 N N . VAL A 1 84 ? -23.040 7.253 16.843 1.00 90.88 84 VAL A N 1
ATOM 670 C CA . VAL A 1 84 ? -21.819 7.296 16.029 1.00 90.88 84 VAL A CA 1
ATOM 671 C C . VAL A 1 84 ? -21.042 8.572 16.349 1.00 90.88 84 VAL A C 1
ATOM 673 O O . VAL A 1 84 ? -21.587 9.679 16.317 1.00 90.88 84 VAL A O 1
ATOM 676 N N . ARG A 1 85 ? -19.746 8.426 16.622 1.00 92.62 85 ARG A N 1
ATOM 677 C CA . ARG A 1 85 ? -18.810 9.540 16.804 1.00 92.62 85 ARG A CA 1
ATOM 678 C C . ARG A 1 85 ? -17.538 9.354 15.989 1.00 92.62 85 ARG A C 1
ATOM 680 O O . ARG A 1 85 ? -17.229 8.263 15.512 1.00 92.62 85 ARG A O 1
ATOM 687 N N . ARG A 1 86 ? -16.779 10.440 15.849 1.00 94.38 86 ARG A N 1
ATOM 688 C CA . ARG A 1 86 ? -15.445 10.439 15.246 1.00 94.38 86 ARG A CA 1
ATOM 689 C C . ARG A 1 86 ? -14.372 10.626 16.315 1.00 94.38 86 ARG A C 1
ATOM 691 O O . ARG A 1 86 ? -14.456 11.575 17.087 1.00 94.38 86 ARG A O 1
ATOM 698 N N . LEU A 1 87 ? -13.334 9.797 16.321 1.00 94.75 87 LEU A N 1
ATOM 699 C CA . LEU A 1 87 ? -12.108 10.029 17.095 1.00 94.75 87 LEU A CA 1
ATOM 700 C C . LEU A 1 87 ? -10.960 10.378 16.142 1.00 94.75 87 LEU A C 1
ATOM 702 O O . LEU A 1 87 ? -10.869 9.798 15.064 1.00 94.75 87 LEU A O 1
ATOM 706 N N . SER A 1 88 ? -10.093 11.313 16.529 1.00 95.06 88 SER A N 1
ATOM 707 C CA . SER A 1 88 ? -8.860 11.634 15.803 1.00 95.06 88 SER A CA 1
ATOM 708 C C . SER A 1 88 ? -7.654 11.231 16.649 1.00 95.06 88 SER A C 1
ATOM 710 O O . SER A 1 88 ? -7.592 11.615 17.813 1.00 95.06 88 SER A O 1
ATOM 712 N N . LEU A 1 89 ? -6.695 10.501 16.079 1.00 94.94 89 LEU A N 1
ATOM 713 C CA . LEU A 1 89 ? -5.434 10.128 16.726 1.00 94.94 89 LEU A CA 1
ATOM 714 C C . LEU A 1 89 ? -4.245 10.501 15.832 1.00 94.94 89 LEU A C 1
ATOM 716 O O . LEU A 1 89 ? -4.296 10.307 14.616 1.00 94.94 89 LEU A O 1
ATOM 720 N N . SER A 1 90 ? -3.160 10.990 16.432 1.00 94.88 90 SER A N 1
ATOM 721 C CA . SER A 1 90 ? -1.871 11.077 15.739 1.00 94.88 90 SER A CA 1
ATOM 722 C C . SER A 1 90 ? -1.334 9.668 15.459 1.00 94.88 90 SER A C 1
ATOM 724 O O . SER A 1 90 ? -1.698 8.704 16.140 1.00 94.88 90 SER A O 1
ATOM 726 N N . GLU A 1 91 ? -0.431 9.523 14.489 1.00 94.12 91 GLU A N 1
ATOM 727 C CA . GLU A 1 91 ? 0.226 8.236 14.203 1.00 94.12 91 GLU A CA 1
ATOM 728 C C . GLU A 1 91 ? 0.915 7.621 15.442 1.00 94.12 91 GLU A C 1
ATOM 730 O O . GLU A 1 91 ? 0.923 6.401 15.605 1.00 94.12 91 GLU A O 1
ATOM 735 N N . LYS A 1 92 ? 1.447 8.464 16.343 1.00 93.94 92 LYS A N 1
ATOM 736 C CA . LYS A 1 92 ? 2.106 8.057 17.593 1.00 93.94 92 LYS A CA 1
ATOM 737 C C . LYS A 1 92 ? 1.084 7.469 18.565 1.00 93.94 92 LYS A C 1
ATOM 739 O O . LYS A 1 92 ? 1.262 6.343 19.025 1.00 93.94 92 LYS A O 1
ATOM 744 N N . LYS A 1 93 ? -0.038 8.169 18.784 1.00 95.25 93 LYS A N 1
ATOM 745 C CA . LYS A 1 93 ? -1.150 7.679 19.618 1.00 95.25 93 LYS A CA 1
ATOM 746 C C . LYS A 1 93 ? -1.766 6.399 19.047 1.00 95.25 93 LYS A C 1
ATOM 748 O O . LYS A 1 93 ? -2.086 5.496 19.817 1.00 95.25 93 LYS A O 1
ATOM 753 N N . LEU A 1 94 ? -1.888 6.283 17.720 1.00 96.00 94 LEU A N 1
ATOM 754 C CA . LEU A 1 94 ? -2.322 5.042 17.071 1.00 96.00 94 LEU A CA 1
ATOM 755 C C . LEU A 1 94 ? -1.363 3.889 17.371 1.00 96.00 94 LEU A C 1
ATOM 757 O O . LEU A 1 94 ? -1.826 2.808 17.722 1.00 96.00 94 LEU A O 1
ATOM 761 N N . LYS A 1 95 ? -0.048 4.104 17.243 1.00 95.31 95 LYS A N 1
ATOM 762 C CA . LYS A 1 95 ? 0.948 3.065 17.520 1.00 95.31 95 LYS A CA 1
ATOM 763 C C . LYS A 1 95 ? 0.819 2.550 18.954 1.00 95.31 95 LYS A C 1
ATOM 765 O O . LYS A 1 95 ? 0.592 1.357 19.140 1.00 95.31 95 LYS A O 1
ATOM 770 N N . THR A 1 96 ? 0.826 3.440 19.944 1.00 95.88 96 THR A N 1
ATOM 771 C CA . THR A 1 96 ? 0.646 3.064 21.357 1.00 95.88 96 THR A CA 1
ATOM 772 C C . THR A 1 96 ? -0.691 2.352 21.600 1.00 95.88 96 THR A C 1
ATOM 774 O O . THR A 1 96 ? -0.735 1.332 22.290 1.00 95.88 96 THR A O 1
ATOM 777 N N . ALA A 1 97 ? -1.788 2.834 21.005 1.00 95.81 97 ALA A N 1
ATOM 778 C CA . ALA A 1 97 ? -3.101 2.202 21.133 1.00 95.81 97 ALA A CA 1
ATOM 779 C C . ALA A 1 97 ? -3.151 0.816 20.468 1.00 95.81 97 ALA A C 1
ATOM 781 O O . ALA A 1 97 ? -3.759 -0.097 21.011 1.00 95.81 97 ALA A O 1
ATOM 782 N N . SER A 1 98 ? -2.469 0.614 19.340 1.00 95.69 98 SER A N 1
ATOM 783 C CA . SER A 1 98 ? -2.366 -0.698 18.688 1.00 95.69 98 SER A CA 1
ATOM 784 C C . SER A 1 98 ? -1.578 -1.711 19.526 1.00 95.69 98 SER A C 1
ATOM 786 O O . SER A 1 98 ? -1.797 -2.919 19.442 1.00 95.69 98 SER A O 1
ATOM 788 N N . GLU A 1 99 ? -0.658 -1.227 20.363 1.00 94.62 99 GLU A N 1
ATOM 789 C CA . GLU A 1 99 ? 0.146 -2.042 21.270 1.00 94.62 99 GLU A CA 1
ATOM 790 C C . GLU A 1 99 ? -0.647 -2.526 22.481 1.00 94.62 99 GLU A C 1
ATOM 792 O O . GLU A 1 99 ? -0.553 -3.702 22.824 1.00 94.62 99 GLU A O 1
ATOM 797 N N . SER A 1 100 ? -1.475 -1.655 23.055 1.00 94.94 100 SER A N 1
ATOM 798 C CA . SER A 1 100 ? -2.113 -1.866 24.362 1.00 94.94 100 SER A CA 1
ATOM 799 C C . SER A 1 100 ? -3.640 -2.041 24.324 1.00 94.94 100 SER A C 1
ATOM 801 O O . SER A 1 100 ? -4.208 -2.608 25.249 1.00 94.94 100 SER A O 1
ATOM 803 N N . HIS A 1 101 ? -4.311 -1.579 23.265 1.00 96.38 101 HIS A N 1
ATOM 804 C CA . HIS A 1 101 ? -5.776 -1.470 23.151 1.00 96.38 101 HIS A CA 1
ATOM 805 C C . HIS A 1 101 ? -6.288 -1.921 21.764 1.00 96.38 101 HIS A C 1
ATOM 807 O O . HIS A 1 101 ? -7.281 -1.406 21.246 1.00 96.38 101 HIS A O 1
ATOM 813 N N . GLY A 1 102 ? -5.602 -2.877 21.126 1.00 95.81 102 GLY A N 1
ATOM 814 C CA . GLY A 1 102 ? -5.894 -3.311 19.753 1.00 95.81 102 GLY A CA 1
ATOM 815 C C . GLY A 1 102 ? -7.333 -3.799 19.538 1.00 95.81 102 GLY A C 1
ATOM 816 O O . GLY A 1 102 ? -7.987 -3.408 18.571 1.00 95.81 102 GLY A O 1
ATOM 817 N N . ALA A 1 103 ? -7.858 -4.593 20.474 1.00 95.06 103 ALA A N 1
ATOM 818 C CA . ALA A 1 103 ? -9.238 -5.068 20.416 1.00 95.06 103 ALA A CA 1
ATOM 819 C C . ALA A 1 103 ? -10.250 -3.914 20.530 1.00 95.06 103 ALA A C 1
ATOM 821 O O . ALA A 1 103 ? -11.233 -3.878 19.790 1.00 95.06 103 ALA A O 1
ATOM 822 N N . ASP A 1 104 ? -9.995 -2.946 21.415 1.00 95.44 104 ASP A N 1
ATOM 823 C CA . ASP A 1 104 ? -10.855 -1.772 21.590 1.00 95.44 104 ASP A CA 1
ATOM 824 C C . ASP A 1 104 ? -10.857 -0.883 20.338 1.00 95.44 104 ASP A C 1
ATOM 826 O O . ASP A 1 104 ? -11.909 -0.373 19.957 1.00 95.44 104 ASP A O 1
ATOM 830 N N . LEU A 1 105 ? -9.718 -0.747 19.643 1.00 96.75 105 LEU A N 1
ATOM 831 C CA . LEU A 1 105 ? -9.643 -0.037 18.359 1.00 96.75 105 LEU A CA 1
ATOM 832 C C . LEU A 1 105 ? -10.566 -0.661 17.309 1.00 96.75 105 LEU A C 1
ATOM 834 O O . LEU A 1 105 ? -11.300 0.061 16.635 1.00 96.75 105 LEU A O 1
ATOM 838 N N . ILE A 1 106 ? -10.555 -1.988 17.178 1.00 96.50 106 ILE A N 1
ATOM 839 C CA . ILE A 1 106 ? -11.385 -2.685 16.186 1.00 96.50 106 ILE A CA 1
ATOM 840 C C . ILE A 1 106 ? -12.866 -2.560 16.542 1.00 96.50 106 ILE A C 1
ATOM 842 O O . ILE A 1 106 ? -13.663 -2.178 15.686 1.00 96.50 106 ILE A O 1
ATOM 846 N N . ARG A 1 107 ? -13.237 -2.760 17.814 1.00 94.69 107 ARG A N 1
ATOM 847 C CA . ARG A 1 107 ? -14.619 -2.529 18.281 1.00 94.69 107 ARG A CA 1
ATOM 848 C C . ARG A 1 107 ? -15.072 -1.103 18.001 1.00 94.69 107 ARG A C 1
ATOM 850 O O . ARG A 1 107 ? -16.185 -0.875 17.527 1.00 94.69 107 ARG A O 1
ATOM 857 N N . PHE A 1 108 ? -14.200 -0.132 18.263 1.00 95.00 108 PHE A N 1
ATOM 858 C CA . PHE A 1 108 ? -14.489 1.263 17.986 1.00 95.00 108 PHE A CA 1
ATOM 859 C C . PHE A 1 108 ? -14.751 1.477 16.493 1.00 95.00 108 PHE A C 1
ATOM 861 O O . PHE A 1 108 ? -15.800 2.011 16.138 1.00 95.00 108 PHE A O 1
ATOM 868 N N . THR A 1 109 ? -13.864 1.020 15.605 1.00 96.12 109 THR A N 1
ATOM 869 C CA . THR A 1 109 ? -13.990 1.250 14.154 1.00 96.12 109 THR A CA 1
ATOM 870 C C . THR A 1 109 ? -15.103 0.445 13.476 1.00 96.12 109 THR A C 1
ATOM 872 O O . THR A 1 109 ? -15.483 0.760 12.344 1.00 96.12 109 THR A O 1
ATOM 875 N N . GLN A 1 110 ? -15.668 -0.569 14.134 1.00 94.62 110 GLN A N 1
ATOM 876 C CA . GLN A 1 110 ? -16.875 -1.264 13.671 1.00 94.62 110 GLN A CA 1
ATOM 877 C C . GLN A 1 110 ? -18.135 -0.392 13.782 1.00 94.62 110 GLN A C 1
ATOM 879 O O . GLN A 1 110 ? -19.037 -0.522 12.958 1.00 94.62 110 GLN A O 1
ATOM 884 N N . LYS A 1 111 ? -18.199 0.516 14.767 1.00 93.12 111 LYS A N 1
ATOM 885 C CA . LYS A 1 111 ? -19.392 1.348 15.046 1.00 93.12 111 LYS A CA 1
ATOM 886 C C . LYS A 1 111 ? -19.163 2.854 14.901 1.00 93.12 111 LYS A C 1
ATOM 888 O O . LYS A 1 111 ? -20.118 3.624 14.893 1.00 93.12 111 LYS A O 1
ATOM 893 N N . ASN A 1 112 ? -17.908 3.282 14.814 1.00 94.62 112 ASN A N 1
ATOM 894 C CA . ASN A 1 112 ? -17.482 4.679 14.823 1.00 94.62 112 ASN A CA 1
ATOM 895 C C . ASN A 1 112 ? -16.427 4.949 13.745 1.00 94.62 112 ASN A C 1
ATOM 897 O O . ASN A 1 112 ? -15.880 4.032 13.131 1.00 94.62 112 ASN A O 1
ATOM 901 N N . ILE A 1 113 ? -16.121 6.230 13.530 1.00 95.50 113 ILE A N 1
ATOM 902 C CA . ILE A 1 113 ? -15.118 6.664 12.554 1.00 95.50 113 ILE A CA 1
ATOM 903 C C . ILE A 1 113 ? -13.821 7.027 13.275 1.00 95.50 113 ILE A C 1
ATOM 905 O O . ILE A 1 113 ? -13.813 7.860 14.183 1.00 95.50 113 ILE A O 1
ATOM 909 N N . LEU A 1 114 ? -12.706 6.444 12.843 1.00 97.12 114 LEU A N 1
ATOM 910 C CA . LEU A 1 114 ? -11.375 6.779 13.333 1.00 97.12 114 LEU A CA 1
ATOM 911 C C . LEU A 1 114 ? -10.582 7.512 12.249 1.00 97.12 114 LEU A C 1
ATOM 913 O O . LEU A 1 114 ? -10.375 6.996 11.146 1.00 97.12 114 LEU A O 1
ATOM 917 N N . ARG A 1 115 ? -10.130 8.720 12.589 1.00 97.38 115 ARG A N 1
ATOM 918 C CA . ARG A 1 115 ? -9.210 9.527 11.794 1.00 97.38 115 ARG A CA 1
ATOM 919 C C . ARG A 1 115 ? -7.800 9.414 12.345 1.00 97.38 115 ARG A C 1
ATOM 921 O O . ARG A 1 115 ? -7.573 9.697 13.515 1.00 97.38 115 ARG A O 1
ATOM 928 N N . ILE A 1 116 ? -6.857 9.071 11.481 1.00 97.50 116 ILE A N 1
ATOM 929 C CA . ILE A 1 116 ? -5.427 9.055 11.782 1.00 97.50 116 ILE A CA 1
ATOM 930 C C . ILE A 1 116 ? -4.769 10.185 11.008 1.00 97.50 116 ILE A C 1
ATOM 932 O O . ILE A 1 116 ? -5.117 10.407 9.849 1.00 97.50 116 ILE A O 1
ATOM 936 N N . PHE A 1 117 ? -3.842 10.905 11.627 1.00 94.69 117 PHE A N 1
ATOM 937 C CA .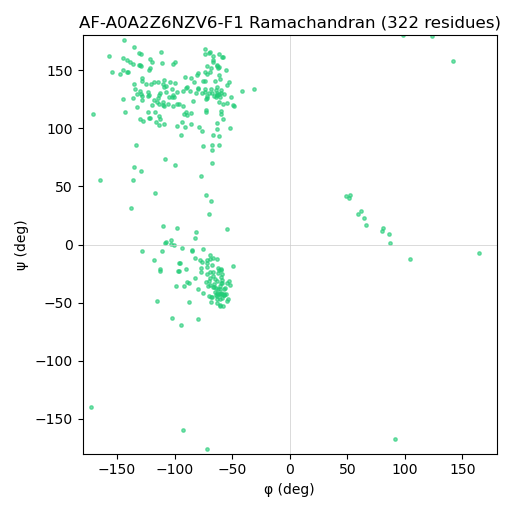 PHE A 1 117 ? -3.109 11.978 10.962 1.00 94.69 117 PHE A CA 1
ATOM 938 C C . PHE A 1 117 ? -1.608 11.939 11.290 1.00 94.69 117 PHE A C 1
ATOM 940 O O . PHE A 1 117 ? -1.226 11.387 12.330 1.00 94.69 117 PHE A O 1
ATOM 947 N N . PRO A 1 118 ? -0.754 12.489 10.404 1.00 92.00 118 PRO A N 1
ATOM 948 C CA . PRO A 1 118 ? 0.681 12.582 10.652 1.00 92.00 118 PRO A CA 1
ATOM 949 C C . PRO A 1 118 ? 0.962 13.431 11.898 1.00 92.00 118 PRO A C 1
ATOM 951 O O . PRO A 1 118 ? 0.235 14.384 12.166 1.00 92.00 118 PRO A O 1
ATOM 954 N N . LYS A 1 119 ? 2.002 13.090 12.659 1.00 86.62 119 LYS A N 1
ATOM 955 C CA . LYS A 1 119 ? 2.424 13.869 13.835 1.00 86.62 119 LYS A CA 1
ATOM 956 C C . LYS A 1 119 ? 2.991 15.244 13.440 1.00 86.62 119 LYS A C 1
ATOM 958 O O . LYS A 1 119 ? 3.565 15.375 12.354 1.00 86.62 119 LYS A O 1
ATOM 963 N N . GLY A 1 120 ? 2.875 16.235 14.326 1.00 79.88 120 GLY A N 1
ATOM 964 C CA . GLY A 1 120 ? 3.327 17.611 14.085 1.00 79.88 120 GLY A CA 1
ATOM 965 C C . GLY A 1 120 ? 4.822 17.744 13.787 1.00 79.88 120 GLY A C 1
ATOM 966 O O . GLY A 1 120 ? 5.224 18.613 13.017 1.00 79.88 120 GLY A O 1
ATOM 967 N N . GLU A 1 121 ? 5.661 16.829 14.288 1.00 82.62 121 GLU A N 1
ATOM 968 C CA . GLU A 1 121 ? 7.110 16.851 14.044 1.00 82.62 121 GLU A CA 1
ATOM 969 C C . GLU A 1 121 ? 7.490 16.528 12.590 1.00 82.62 121 GLU A C 1
ATOM 971 O O . GLU A 1 121 ? 8.644 16.705 12.198 1.00 82.62 121 GLU A O 1
ATOM 976 N N . ARG A 1 122 ? 6.544 16.081 11.751 1.00 82.25 122 ARG A N 1
ATOM 977 C CA . ARG A 1 122 ? 6.759 15.904 10.306 1.00 82.25 122 ARG A CA 1
ATOM 978 C C . ARG A 1 122 ? 6.722 17.249 9.572 1.00 82.25 122 ARG A C 1
ATOM 980 O O . ARG A 1 122 ? 5.951 17.435 8.633 1.00 82.25 122 ARG A O 1
ATOM 987 N N . VAL A 1 123 ? 7.611 18.166 9.956 1.00 78.75 123 VAL A N 1
ATOM 988 C CA . VAL A 1 123 ? 7.746 19.518 9.376 1.00 78.75 123 VAL A CA 1
ATOM 989 C C . VAL A 1 123 ? 8.036 19.457 7.870 1.00 78.75 123 VAL A C 1
ATOM 991 O O . VAL A 1 123 ? 7.542 20.273 7.098 1.00 78.75 123 VAL A O 1
ATOM 994 N N . GLN A 1 124 ? 8.763 18.427 7.426 1.00 83.25 124 GLN A N 1
ATOM 995 C CA . GLN A 1 124 ? 9.042 18.159 6.010 1.00 83.25 124 GLN A CA 1
ATOM 996 C C . GLN A 1 124 ? 7.895 17.443 5.277 1.00 83.25 124 GLN A C 1
ATOM 998 O O . GLN A 1 124 ? 8.071 16.976 4.157 1.00 83.25 124 GLN A O 1
ATOM 1003 N N . SER A 1 125 ? 6.711 17.338 5.890 1.00 86.50 125 SER A N 1
ATOM 1004 C CA . SER A 1 125 ? 5.518 16.740 5.282 1.00 86.50 125 SER A CA 1
ATOM 1005 C C . SER A 1 125 ? 5.672 15.276 4.843 1.00 86.50 125 SER A C 1
ATOM 1007 O O . SER A 1 125 ? 4.954 14.810 3.955 1.00 86.50 125 SER A O 1
ATOM 1009 N N . SER A 1 126 ? 6.568 14.516 5.478 1.00 88.62 126 SER A N 1
ATOM 1010 C CA . SER A 1 126 ? 6.667 13.069 5.264 1.00 88.62 126 SER A CA 1
ATOM 1011 C C . SER A 1 126 ? 5.364 12.359 5.669 1.00 88.62 126 SER A C 1
ATOM 1013 O O . SER A 1 126 ? 4.498 12.931 6.337 1.00 88.62 126 SER A O 1
ATOM 1015 N N . ASN A 1 127 ? 5.183 11.111 5.234 1.00 92.38 127 ASN A N 1
ATOM 1016 C CA . ASN A 1 127 ? 3.976 10.332 5.517 1.00 92.38 127 ASN A CA 1
ATOM 1017 C C . ASN A 1 127 ? 4.298 9.047 6.280 1.00 92.38 127 ASN A C 1
ATOM 1019 O O . ASN A 1 127 ? 5.212 8.308 5.919 1.00 92.38 127 ASN A O 1
ATOM 1023 N N . PHE A 1 128 ? 3.473 8.732 7.273 1.00 92.00 128 PHE A N 1
ATOM 1024 C CA . PHE A 1 128 ? 3.549 7.484 8.029 1.00 92.00 128 PHE A CA 1
ATOM 1025 C C . PHE A 1 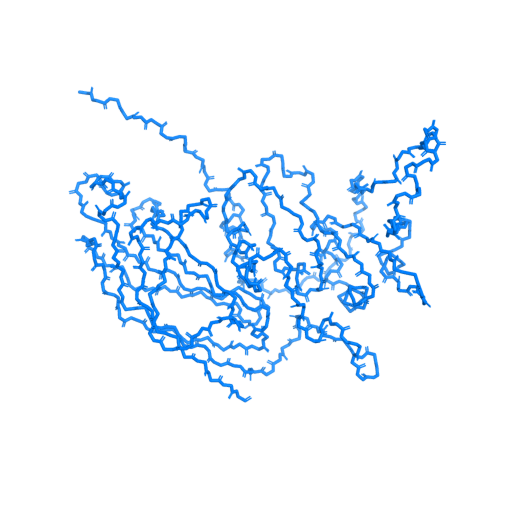128 ? 3.039 6.285 7.224 1.00 92.00 128 PHE A C 1
ATOM 1027 O O . PHE A 1 128 ? 2.337 6.444 6.223 1.00 92.00 128 PHE A O 1
ATOM 1034 N N . ARG A 1 129 ? 3.366 5.065 7.671 1.00 91.25 129 ARG A N 1
ATOM 1035 C CA . ARG A 1 129 ? 2.896 3.839 7.014 1.00 91.25 129 ARG A CA 1
ATOM 1036 C C . ARG A 1 129 ? 1.399 3.625 7.284 1.00 91.25 129 ARG A C 1
ATOM 1038 O O . ARG A 1 129 ? 1.034 3.308 8.418 1.00 91.25 129 ARG A O 1
ATOM 1045 N N . PRO A 1 130 ? 0.528 3.659 6.267 1.00 94.31 130 PRO A N 1
ATOM 1046 C CA . PRO A 1 130 ? -0.915 3.692 6.502 1.00 94.31 130 PRO A CA 1
ATOM 1047 C C . PRO A 1 130 ? -1.541 2.358 6.896 1.00 94.31 130 PRO A C 1
ATOM 1049 O O . PRO A 1 130 ? -2.575 2.339 7.561 1.00 94.31 130 PRO A O 1
ATOM 1052 N N . HIS A 1 131 ? -0.887 1.252 6.533 1.00 92.44 131 HIS A N 1
ATOM 1053 C CA . HIS A 1 131 ? -1.352 -0.109 6.803 1.00 92.44 131 HIS A CA 1
ATOM 1054 C C . HIS A 1 131 ? -1.711 -0.358 8.274 1.00 92.44 131 HIS A C 1
ATOM 1056 O O . HIS A 1 131 ? -2.695 -1.038 8.535 1.00 92.44 131 HIS A O 1
ATOM 1062 N N . LEU A 1 132 ? -0.993 0.253 9.228 1.00 94.75 132 LEU A N 1
ATOM 1063 C CA . LEU A 1 132 ? -1.284 0.105 10.650 1.00 94.75 132 LEU A CA 1
ATOM 1064 C C . LEU A 1 132 ? -2.694 0.612 10.972 1.00 94.75 132 LEU A C 1
ATOM 1066 O O . LEU A 1 132 ? -3.434 -0.056 11.678 1.00 94.75 132 LEU A O 1
ATOM 1070 N N . GLY A 1 133 ? -3.105 1.752 10.412 1.00 96.81 133 GLY A N 1
ATOM 1071 C CA . GLY A 1 133 ? -4.468 2.256 10.586 1.00 96.81 133 GLY A CA 1
ATOM 1072 C C . GLY A 1 133 ? -5.504 1.307 9.984 1.00 96.81 133 GLY A C 1
ATOM 1073 O O . GLY A 1 133 ? -6.480 0.958 10.648 1.00 96.81 133 GLY A O 1
ATOM 1074 N N . TRP A 1 134 ? -5.272 0.847 8.753 1.00 97.38 134 TRP A N 1
ATOM 1075 C CA . TRP A 1 134 ? -6.196 -0.051 8.052 1.00 97.38 134 TRP A CA 1
ATOM 1076 C C . TRP A 1 134 ? -6.343 -1.418 8.733 1.00 97.38 134 TRP A C 1
ATOM 1078 O O . TRP A 1 134 ? -7.459 -1.924 8.814 1.00 97.38 134 TRP A O 1
ATOM 1088 N N . MET A 1 135 ? -5.265 -1.976 9.295 1.00 96.31 135 MET A N 1
ATOM 1089 C CA . MET A 1 135 ? -5.282 -3.239 10.049 1.00 96.31 135 MET A CA 1
ATOM 1090 C C . MET A 1 135 ? -6.210 -3.197 11.267 1.00 96.31 135 MET A C 1
ATOM 1092 O O . MET A 1 135 ? -6.829 -4.205 11.592 1.00 96.31 135 MET A O 1
ATOM 1096 N N . TYR A 1 136 ? -6.347 -2.033 11.909 1.00 97.44 136 TYR A N 1
ATOM 1097 C CA . TYR A 1 136 ? -7.272 -1.816 13.030 1.00 97.44 136 TYR A CA 1
ATOM 1098 C C . TYR A 1 136 ? -8.593 -1.151 12.597 1.00 97.44 136 TYR A C 1
ATOM 1100 O O . TYR A 1 136 ? -9.363 -0.664 13.425 1.00 97.44 136 TYR A O 1
ATOM 1108 N N . GLY A 1 137 ? -8.874 -1.127 11.289 1.00 97.25 137 GLY A N 1
ATOM 1109 C CA . GLY A 1 137 ? -10.148 -0.691 10.721 1.00 97.25 137 GLY A CA 1
ATOM 1110 C C . GLY A 1 137 ? -10.345 0.822 10.602 1.00 97.25 137 GLY A C 1
ATOM 1111 O O . GLY A 1 137 ? -11.471 1.247 10.331 1.00 97.25 137 GLY A O 1
ATOM 1112 N N . ALA A 1 138 ? -9.296 1.633 10.781 1.00 98.00 138 ALA A N 1
ATOM 1113 C CA . ALA A 1 138 ? -9.384 3.082 10.626 1.00 98.00 138 ALA A CA 1
ATOM 1114 C C . ALA A 1 138 ? -9.749 3.459 9.184 1.00 98.00 138 ALA A C 1
ATOM 1116 O O . ALA A 1 138 ? -9.105 3.026 8.228 1.00 98.00 138 ALA A O 1
ATOM 1117 N N . GLN A 1 139 ? -10.779 4.289 9.034 1.00 96.94 139 GLN A N 1
ATOM 1118 C CA . GLN A 1 139 ? -11.347 4.647 7.734 1.00 96.94 139 GLN A CA 1
ATOM 1119 C C . GLN A 1 139 ? -10.696 5.906 7.155 1.00 96.94 139 GLN A C 1
ATOM 1121 O O . GLN A 1 139 ? -10.503 6.012 5.949 1.00 96.94 139 GLN A O 1
ATOM 1126 N N . MET A 1 140 ? -10.343 6.866 8.015 1.00 96.81 140 MET A N 1
ATOM 1127 C CA . MET A 1 140 ? -9.816 8.167 7.607 1.00 96.81 140 MET A CA 1
ATOM 1128 C C . MET A 1 140 ? -8.321 8.263 7.925 1.00 96.81 140 MET A C 1
ATOM 1130 O O . MET A 1 140 ? -7.916 8.945 8.863 1.00 96.81 140 MET A O 1
ATOM 1134 N N . VAL A 1 141 ? -7.487 7.570 7.155 1.00 97.69 141 VAL A N 1
ATOM 1135 C CA . VAL A 1 141 ? -6.025 7.673 7.270 1.00 97.69 141 VAL A CA 1
ATOM 1136 C C . VAL A 1 141 ? -5.564 8.854 6.412 1.00 97.69 141 VAL A C 1
ATOM 1138 O O . VAL A 1 141 ? -5.586 8.768 5.189 1.00 97.69 141 VAL A O 1
ATOM 1141 N N . ALA A 1 142 ? -5.241 9.985 7.041 1.00 96.56 142 ALA A N 1
ATOM 1142 C CA . ALA A 1 142 ? -4.908 11.231 6.354 1.00 96.56 142 ALA A CA 1
ATOM 1143 C C . ALA A 1 142 ? -3.425 11.294 5.965 1.00 96.56 142 A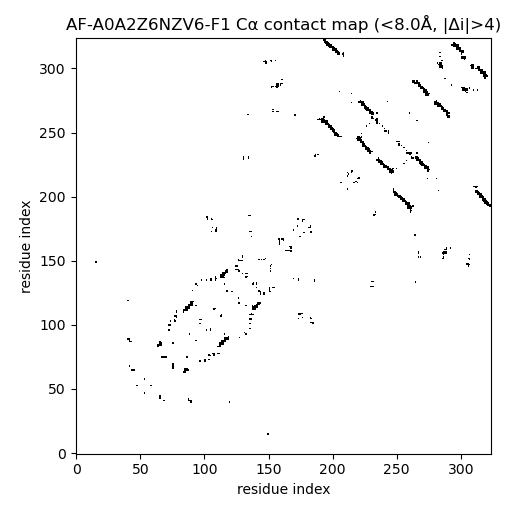LA A C 1
ATOM 1145 O O . ALA A 1 142 ? -2.560 10.875 6.733 1.00 96.56 142 ALA A O 1
ATOM 1146 N N . PHE A 1 143 ? -3.143 11.880 4.801 1.00 94.56 143 PHE A N 1
ATOM 1147 C CA . PHE A 1 143 ? -1.799 12.004 4.241 1.00 94.56 143 PHE A CA 1
ATOM 1148 C C . PHE A 1 143 ? -1.500 13.438 3.812 1.00 94.56 143 PHE A C 1
ATOM 1150 O O . PHE A 1 143 ? -2.392 14.186 3.413 1.00 94.56 143 PHE A O 1
ATOM 1157 N N . ASN A 1 144 ? -0.214 13.764 3.806 1.00 94.00 144 ASN A N 1
ATOM 1158 C CA . ASN A 1 144 ? 0.354 14.907 3.108 1.00 94.00 144 ASN A CA 1
ATOM 1159 C C . ASN A 1 144 ? 0.437 14.579 1.607 1.00 94.00 144 ASN A C 1
ATOM 1161 O O . ASN A 1 144 ? 1.348 13.873 1.171 1.00 94.00 144 ASN A O 1
ATOM 1165 N N . MET A 1 145 ? -0.543 15.036 0.823 1.00 93.31 145 MET A N 1
ATOM 1166 C CA . MET A 1 145 ? -0.715 14.677 -0.597 1.00 93.31 145 MET A CA 1
ATOM 1167 C C . MET A 1 145 ? 0.234 15.411 -1.558 1.00 93.31 145 MET A C 1
ATOM 1169 O O . MET A 1 145 ? 0.341 15.032 -2.720 1.00 93.31 145 MET A O 1
ATOM 1173 N N . GLN A 1 146 ? 0.908 16.463 -1.091 1.00 90.56 146 GLN A N 1
ATOM 1174 C CA . GLN A 1 146 ? 1.831 17.295 -1.870 1.00 90.56 146 GLN A CA 1
ATOM 1175 C C . GLN A 1 146 ? 3.155 16.598 -2.214 1.00 90.56 146 GLN A C 1
ATOM 1177 O O . GLN A 1 146 ? 3.860 17.038 -3.121 1.00 90.56 146 GLN A O 1
ATOM 1182 N N . GLY A 1 147 ? 3.504 15.542 -1.475 1.00 88.56 147 GLY A N 1
ATOM 1183 C CA . GLY A 1 147 ? 4.770 14.831 -1.614 1.00 88.56 147 GLY A CA 1
ATOM 1184 C C . GLY A 1 147 ? 4.709 13.632 -2.561 1.00 88.56 147 GLY A C 1
ATOM 1185 O O . GLY A 1 147 ? 3.823 13.484 -3.401 1.00 88.56 147 GLY A O 1
ATOM 1186 N N . TYR A 1 148 ? 5.673 12.737 -2.387 1.00 90.56 148 TYR A N 1
ATOM 1187 C CA . TYR A 1 148 ? 5.728 11.430 -3.028 1.00 90.56 148 TYR A CA 1
ATOM 1188 C C . TYR A 1 148 ? 6.315 10.397 -2.059 1.00 90.56 148 TYR A C 1
ATOM 1190 O O . TYR A 1 148 ? 6.718 10.737 -0.949 1.00 90.56 148 TYR A O 1
ATOM 1198 N N . GLY A 1 149 ? 6.351 9.129 -2.468 1.00 91.94 149 GLY A N 1
ATOM 1199 C CA . GLY A 1 149 ? 7.020 8.066 -1.719 1.00 91.94 149 GLY A CA 1
ATOM 1200 C C . GLY A 1 149 ? 6.110 6.897 -1.373 1.00 91.94 149 GLY A C 1
ATOM 1201 O O . GLY A 1 149 ? 4.918 6.877 -1.700 1.00 91.94 149 GLY A O 1
ATOM 1202 N N . LYS A 1 150 ? 6.692 5.906 -0.693 1.00 94.38 150 LYS A N 1
ATOM 1203 C CA . LYS A 1 150 ? 6.085 4.583 -0.491 1.00 94.38 150 LYS A CA 1
ATOM 1204 C C . LYS A 1 150 ? 4.696 4.675 0.155 1.00 94.38 150 LYS A C 1
ATOM 1206 O O . LYS A 1 150 ? 3.776 4.007 -0.304 1.00 94.38 150 LYS A O 1
ATOM 1211 N N . SER A 1 151 ? 4.501 5.534 1.160 1.00 95.44 151 SER A N 1
ATOM 1212 C CA . SER A 1 151 ? 3.203 5.698 1.841 1.00 95.44 151 SER A CA 1
ATOM 1213 C C . SER A 1 151 ? 2.088 6.159 0.898 1.00 95.44 151 SER A C 1
ATOM 1215 O O . SER A 1 151 ? 0.980 5.623 0.948 1.00 95.44 151 SER A O 1
ATOM 1217 N N . LEU A 1 152 ? 2.386 7.113 0.008 1.00 96.31 152 LEU A N 1
ATOM 1218 C CA . LEU A 1 152 ? 1.427 7.592 -0.989 1.00 96.31 152 LEU A CA 1
ATOM 1219 C C . LEU A 1 152 ? 1.179 6.542 -2.073 1.00 96.31 152 LEU A C 1
ATOM 1221 O O . LEU A 1 152 ? 0.039 6.391 -2.497 1.00 96.31 152 LEU A O 1
ATOM 1225 N N . TRP A 1 153 ? 2.192 5.762 -2.463 1.00 97.25 153 TRP A N 1
ATOM 1226 C CA . TRP A 1 153 ? 2.011 4.652 -3.406 1.00 97.25 153 TRP A CA 1
ATOM 1227 C C . TRP A 1 153 ? 1.081 3.572 -2.854 1.00 97.25 153 TRP A C 1
ATOM 1229 O O . TRP A 1 153 ? 0.224 3.078 -3.582 1.00 97.25 153 TRP A O 1
ATOM 1239 N N . LEU A 1 154 ? 1.216 3.230 -1.567 1.00 97.19 154 LEU A N 1
ATOM 1240 C CA . LEU A 1 154 ? 0.326 2.279 -0.893 1.00 97.19 154 LEU A CA 1
ATOM 1241 C C . LEU A 1 154 ? -1.113 2.797 -0.852 1.00 97.19 154 LEU A C 1
ATOM 1243 O O . LEU A 1 154 ? -2.038 2.051 -1.154 1.00 97.19 154 LEU A O 1
ATOM 1247 N N . MET A 1 155 ? -1.302 4.076 -0.518 1.00 96.75 155 MET A N 1
ATOM 1248 C CA . MET A 1 155 ? -2.613 4.730 -0.534 1.00 96.75 155 MET A CA 1
ATOM 1249 C C . MET A 1 155 ? -3.227 4.723 -1.932 1.00 96.75 155 MET A C 1
ATOM 1251 O O . MET A 1 155 ? -4.330 4.213 -2.108 1.00 96.75 155 MET A O 1
ATOM 1255 N N . GLN A 1 156 ? -2.493 5.199 -2.937 1.00 96.00 156 GLN A N 1
ATOM 1256 C CA . GLN A 1 156 ? -2.950 5.196 -4.324 1.00 96.00 156 GLN A CA 1
ATOM 1257 C C . GLN A 1 156 ? -3.297 3.776 -4.778 1.00 96.00 156 GLN A C 1
ATOM 1259 O O . GLN A 1 156 ? -4.328 3.583 -5.407 1.00 96.00 156 GLN A O 1
ATOM 1264 N N . GLY A 1 157 ? -2.475 2.780 -4.427 1.00 96.19 157 GLY A N 1
ATOM 1265 C CA . GLY A 1 157 ? -2.717 1.372 -4.733 1.00 96.19 157 GLY A CA 1
ATOM 1266 C C . GLY A 1 157 ? -3.978 0.816 -4.077 1.00 96.19 157 GLY A C 1
ATOM 1267 O O . GLY A 1 157 ? -4.813 0.251 -4.776 1.00 96.19 157 GLY A O 1
ATOM 1268 N N . MET A 1 158 ? -4.152 1.017 -2.767 1.00 96.50 158 MET A N 1
ATOM 1269 C CA . MET A 1 158 ? -5.348 0.603 -2.021 1.00 96.50 158 MET A CA 1
ATOM 1270 C C . MET A 1 158 ? -6.621 1.158 -2.667 1.00 96.50 158 MET A C 1
ATOM 1272 O O . MET A 1 158 ? -7.558 0.416 -2.949 1.00 96.50 158 MET A O 1
ATOM 1276 N N . PHE A 1 159 ? -6.627 2.457 -2.972 1.00 96.69 159 PHE A N 1
ATOM 1277 C CA . PHE A 1 159 ? -7.785 3.139 -3.541 1.00 96.69 159 PHE A CA 1
ATOM 1278 C C . PHE A 1 159 ? -7.932 2.977 -5.059 1.00 96.69 159 PHE A C 1
ATOM 1280 O O . PHE A 1 159 ? -8.862 3.549 -5.612 1.00 96.69 159 PHE A O 1
ATOM 1287 N N . LYS A 1 160 ? -7.105 2.166 -5.741 1.00 95.00 160 LYS A N 1
ATOM 1288 C CA . LYS A 1 160 ? -7.455 1.650 -7.082 1.00 95.00 160 LYS A CA 1
ATOM 1289 C C . LYS A 1 160 ? -8.611 0.648 -7.021 1.00 95.00 160 LYS A C 1
ATOM 1291 O O . LYS A 1 160 ? -9.290 0.462 -8.031 1.00 95.00 160 LYS A O 1
ATOM 1296 N N . ALA A 1 161 ? -8.827 0.007 -5.868 1.00 95.50 161 ALA A N 1
ATOM 1297 C CA . ALA A 1 161 ? -9.984 -0.854 -5.641 1.00 95.50 161 ALA A CA 1
ATOM 1298 C C . ALA A 1 161 ? -11.299 -0.082 -5.815 1.00 95.50 161 ALA A C 1
ATOM 1300 O O . ALA A 1 161 ? -11.335 1.151 -5.761 1.00 95.50 161 ALA A O 1
ATOM 1301 N N . ASN A 1 162 ? -12.393 -0.822 -6.006 1.00 96.00 162 ASN A N 1
ATOM 1302 C CA . ASN A 1 162 ? -13.739 -0.256 -6.128 1.00 96.00 162 ASN A CA 1
ATOM 1303 C C . ASN A 1 162 ? -13.842 0.880 -7.172 1.00 96.00 162 ASN A C 1
ATOM 1305 O O . ASN A 1 162 ? -14.464 1.921 -6.947 1.00 96.00 162 ASN A O 1
ATOM 1309 N N . GLY A 1 163 ? -13.158 0.708 -8.308 1.00 94.31 163 GLY A N 1
ATOM 1310 C CA . GLY A 1 163 ? -13.195 1.653 -9.424 1.00 94.31 163 GLY A CA 1
ATOM 1311 C C . GLY A 1 163 ? -12.584 3.027 -9.140 1.00 94.31 163 GLY A C 1
ATOM 1312 O O . GLY A 1 163 ? -12.849 3.959 -9.894 1.00 94.31 163 GLY A O 1
ATOM 1313 N N . GLY A 1 164 ? -11.785 3.191 -8.080 1.00 95.56 164 GLY A N 1
ATOM 1314 C CA . GLY A 1 164 ? -11.119 4.470 -7.820 1.00 95.56 164 GLY A CA 1
ATOM 1315 C C . GLY A 1 164 ? -11.985 5.531 -7.142 1.00 95.56 164 GLY A C 1
ATOM 1316 O O . GLY A 1 164 ? -11.610 6.699 -7.138 1.00 95.56 164 GLY A O 1
ATOM 1317 N N . CYS A 1 165 ? -13.139 5.170 -6.574 1.00 97.00 165 CYS A N 1
ATOM 1318 C CA . CYS A 1 165 ? -14.112 6.149 -6.069 1.00 97.00 165 CYS A CA 1
ATOM 1319 C C . CYS A 1 165 ? -13.728 6.814 -4.730 1.00 97.00 165 CYS A C 1
ATOM 1321 O O . CYS A 1 165 ? -14.454 7.677 -4.240 1.00 97.00 165 CYS A O 1
ATOM 1323 N N . GLY A 1 166 ? -12.613 6.403 -4.116 1.00 96.12 166 GLY A N 1
ATOM 1324 C CA . GLY A 1 166 ? -12.162 6.896 -2.809 1.00 96.12 166 GLY A CA 1
ATOM 1325 C C . GLY A 1 166 ? -12.740 6.149 -1.601 1.00 96.12 166 GLY A C 1
ATOM 1326 O O . GLY A 1 166 ? -12.394 6.480 -0.470 1.00 96.12 166 GLY A O 1
ATOM 1327 N N . TYR A 1 167 ? -13.565 5.118 -1.814 1.00 97.00 167 TYR A N 1
ATOM 1328 C CA . TYR A 1 167 ? -14.120 4.274 -0.752 1.00 97.00 167 TYR A CA 1
ATOM 1329 C C . TYR A 1 167 ? -13.879 2.794 -1.052 1.00 97.00 167 TYR A C 1
ATOM 1331 O O . TYR A 1 167 ? -14.247 2.307 -2.117 1.00 97.00 167 TYR A O 1
ATOM 1339 N N . VAL A 1 168 ? -13.309 2.064 -0.092 1.00 96.62 168 VAL A N 1
ATOM 1340 C CA . VAL A 1 168 ? -13.073 0.614 -0.183 1.00 96.62 168 VAL A CA 1
ATOM 1341 C C . VAL A 1 168 ? -13.761 -0.060 1.000 1.00 96.62 168 VAL A C 1
ATOM 1343 O O . VAL A 1 168 ? -13.568 0.353 2.146 1.00 96.62 168 VAL A O 1
ATOM 1346 N N . LYS A 1 169 ? -14.595 -1.075 0.735 1.00 96.44 169 LYS A N 1
ATOM 1347 C CA . LYS A 1 169 ? -15.276 -1.826 1.799 1.00 96.44 169 LYS A CA 1
ATOM 1348 C C . LYS A 1 169 ? -14.220 -2.530 2.659 1.00 96.44 169 LYS A C 1
ATOM 1350 O O . LYS A 1 169 ? -13.345 -3.210 2.131 1.00 96.44 169 LYS A O 1
ATOM 1355 N N . LYS A 1 170 ? -14.317 -2.383 3.983 1.00 97.19 170 LYS A N 1
ATOM 1356 C CA . LYS A 1 170 ? -13.478 -3.146 4.916 1.00 97.19 170 LYS A CA 1
ATOM 1357 C C . LYS A 1 170 ? -13.752 -4.659 4.781 1.00 97.19 170 LYS A C 1
ATOM 1359 O O . LYS A 1 170 ? -14.879 -5.037 4.455 1.00 97.19 170 LYS A O 1
ATOM 1364 N N . PRO A 1 171 ? -12.768 -5.522 5.080 1.00 95.69 171 PRO A N 1
ATOM 1365 C CA . PRO A 1 171 ? -13.007 -6.952 5.250 1.00 95.69 171 PRO A CA 1
ATOM 1366 C C . PRO A 1 171 ? -14.079 -7.221 6.311 1.00 95.69 171 PRO A C 1
ATOM 1368 O O . PRO A 1 171 ? -14.211 -6.459 7.270 1.00 95.69 171 PRO A O 1
ATOM 1371 N N . GLU A 1 172 ? -14.821 -8.319 6.168 1.00 94.69 172 GLU A N 1
ATOM 1372 C CA . GLU A 1 172 ? -15.982 -8.602 7.023 1.00 94.69 172 GLU A CA 1
ATOM 1373 C C . GLU A 1 172 ? -15.609 -8.710 8.512 1.00 94.69 172 GLU A C 1
ATOM 1375 O O . GLU A 1 172 ? -16.319 -8.189 9.369 1.00 94.69 172 GLU A O 1
ATOM 1380 N N . PHE A 1 173 ? -14.428 -9.255 8.816 1.00 94.31 173 PHE A N 1
ATOM 1381 C CA . PHE A 1 173 ? -13.885 -9.353 10.177 1.00 94.31 173 PHE A CA 1
ATOM 1382 C C . PHE A 1 173 ? -13.530 -7.994 10.822 1.00 94.31 173 PHE A C 1
ATOM 1384 O O . PHE A 1 173 ? -13.285 -7.928 12.024 1.00 94.31 173 PHE A O 1
ATOM 1391 N N . LEU A 1 174 ? -13.513 -6.898 10.050 1.00 95.94 174 LEU A N 1
ATOM 1392 C CA . LEU A 1 174 ? -13.374 -5.514 10.537 1.00 95.94 174 LEU A CA 1
ATOM 1393 C C . LEU A 1 174 ? -14.707 -4.740 10.539 1.00 95.94 174 LEU A C 1
ATOM 1395 O O . LEU A 1 174 ? -14.720 -3.535 10.823 1.00 95.94 174 LEU A O 1
ATOM 1399 N N . ILE A 1 175 ? -15.817 -5.400 10.194 1.00 93.56 175 ILE A N 1
ATOM 1400 C CA . ILE A 1 175 ? -17.173 -4.833 10.167 1.00 93.56 175 ILE A CA 1
ATOM 1401 C C . ILE A 1 175 ? -18.061 -5.522 11.206 1.00 93.56 175 ILE A C 1
ATOM 1403 O O . ILE A 1 175 ? -18.734 -4.835 11.973 1.00 93.56 175 ILE A O 1
ATOM 1407 N N . GLN A 1 176 ? -18.059 -6.856 11.239 1.00 86.94 176 GLN A N 1
ATOM 1408 C CA . GLN A 1 176 ? -18.929 -7.651 12.104 1.00 86.94 176 GLN A CA 1
ATOM 1409 C C . GLN A 1 176 ? -18.282 -7.960 13.451 1.00 86.94 176 GLN A C 1
ATOM 1411 O O . GLN A 1 176 ? -17.082 -8.220 13.539 1.00 86.94 176 GLN A O 1
ATOM 1416 N N . GLU A 1 177 ? -19.105 -7.973 14.496 1.00 81.38 177 GLU A N 1
ATOM 1417 C CA . GLU A 1 177 ? -18.729 -8.523 15.796 1.00 81.38 177 GLU A CA 1
ATOM 1418 C C . GLU A 1 177 ? -18.673 -10.051 15.689 1.00 81.38 177 GLU A C 1
ATOM 1420 O O . GLU A 1 177 ? -19.619 -10.676 15.206 1.00 81.38 177 GLU A O 1
ATOM 1425 N N . GLY A 1 178 ? -17.559 -10.652 16.110 1.00 77.25 178 GLY A N 1
ATOM 1426 C CA . GLY A 1 178 ? -17.431 -12.103 16.166 1.00 77.25 178 GLY A CA 1
ATOM 1427 C C . GLY A 1 178 ? -18.299 -12.710 17.268 1.00 77.25 178 GLY A C 1
ATOM 1428 O O . GLY A 1 178 ? -18.766 -12.022 18.183 1.00 77.25 178 GLY A O 1
ATOM 1429 N N . ALA A 1 179 ? -18.490 -14.029 17.206 1.00 80.31 179 ALA A N 1
ATOM 1430 C CA . ALA A 1 179 ? -19.177 -14.765 18.262 1.00 80.31 179 ALA A CA 1
ATOM 1431 C C . ALA A 1 179 ? -18.512 -14.501 19.626 1.00 80.31 179 ALA A C 1
ATOM 1433 O O . ALA A 1 179 ? -17.288 -14.442 19.735 1.00 80.31 179 ALA A O 1
ATOM 1434 N N . GLY A 1 180 ? -19.318 -14.303 20.672 1.00 78.62 180 GLY A N 1
ATOM 1435 C CA . GLY A 1 180 ? -18.801 -14.082 22.026 1.00 78.62 180 GLY A CA 1
ATOM 1436 C C . GLY A 1 180 ? -17.925 -12.832 22.187 1.00 78.62 180 GLY A C 1
ATOM 1437 O O . GLY A 1 180 ? -17.051 -12.823 23.048 1.00 78.62 180 GLY A O 1
ATOM 1438 N N . ASN A 1 181 ? -18.140 -11.783 21.380 1.00 79.94 181 ASN A N 1
ATOM 1439 C CA . ASN A 1 181 ? -17.323 -10.562 21.352 1.00 79.94 181 ASN A CA 1
ATOM 1440 C C . ASN A 1 181 ? -15.864 -10.789 20.905 1.00 79.94 181 ASN A C 1
ATOM 1442 O O . ASN A 1 181 ? -14.993 -9.965 21.220 1.00 79.94 181 ASN A O 1
ATOM 1446 N N . GLU A 1 182 ? -15.569 -11.861 20.167 1.00 88.19 182 GLU A N 1
ATOM 1447 C CA . GLU A 1 182 ? -14.266 -12.013 19.516 1.00 88.19 182 GLU A CA 1
ATOM 1448 C C . GLU A 1 182 ? -14.082 -10.927 18.443 1.00 88.19 182 GLU A C 1
ATOM 1450 O O . GLU A 1 182 ? -15.014 -10.544 17.731 1.00 88.19 182 GLU A O 1
ATOM 1455 N N . VAL A 1 183 ? -12.864 -10.400 18.349 1.00 92.75 183 VAL A N 1
ATOM 1456 C CA . VAL A 1 183 ? -12.464 -9.456 17.303 1.00 92.75 183 VAL A CA 1
ATOM 1457 C C . VAL A 1 183 ? -11.184 -9.940 16.654 1.00 92.75 183 VAL A C 1
ATOM 1459 O O . VAL A 1 183 ? -10.386 -10.641 17.276 1.00 92.75 183 VAL A O 1
ATOM 1462 N N . PHE A 1 184 ? -10.990 -9.541 15.401 1.00 94.44 184 PHE A N 1
ATOM 1463 C CA . PHE A 1 184 ? -9.734 -9.748 14.697 1.00 94.44 184 PHE A CA 1
ATOM 1464 C C . PHE A 1 184 ? -8.554 -9.202 15.519 1.00 94.44 184 PHE A C 1
ATOM 1466 O O . PHE A 1 184 ? -8.657 -8.140 16.125 1.00 94.44 184 PHE A O 1
ATOM 1473 N N . ASP A 1 185 ? -7.431 -9.916 15.529 1.00 93.56 185 ASP A N 1
ATOM 1474 C CA . ASP A 1 185 ? -6.173 -9.434 16.099 1.00 93.56 185 ASP A CA 1
ATOM 1475 C C . ASP A 1 185 ? -5.099 -9.465 15.003 1.00 93.56 185 ASP A C 1
ATOM 1477 O O . ASP A 1 185 ? -4.652 -10.552 14.627 1.00 93.56 185 ASP A O 1
ATOM 1481 N N . PRO A 1 186 ? -4.650 -8.300 14.500 1.00 91.94 186 PRO A N 1
ATOM 1482 C CA . PRO A 1 186 ? -3.638 -8.231 13.450 1.00 91.94 186 PRO A CA 1
ATOM 1483 C C . PRO A 1 186 ? -2.267 -8.806 13.841 1.00 91.94 186 PRO A C 1
ATOM 1485 O O . PRO A 1 186 ? -1.405 -8.946 12.972 1.00 91.94 186 PRO A O 1
ATOM 1488 N N . LYS A 1 187 ? -2.029 -9.077 15.133 1.00 91.19 187 LYS A N 1
ATOM 1489 C CA . LYS A 1 187 ? -0.786 -9.670 15.653 1.00 91.19 187 LYS A CA 1
ATOM 1490 C C . LYS A 1 187 ? -0.870 -11.181 15.825 1.00 91.19 187 LYS A C 1
ATOM 1492 O O . LYS A 1 187 ? 0.166 -11.827 15.994 1.00 91.19 187 LYS A O 1
ATOM 1497 N N . ARG A 1 188 ? -2.077 -11.751 15.810 1.00 91.12 188 ARG A N 1
ATOM 1498 C CA . ARG A 1 188 ? -2.271 -13.193 15.943 1.00 91.12 188 ARG A CA 1
ATOM 1499 C C . ARG A 1 188 ? -1.735 -13.886 14.696 1.00 91.12 188 ARG A C 1
ATOM 1501 O O . ARG A 1 188 ? -2.031 -13.489 13.573 1.00 91.12 188 ARG A O 1
ATOM 1508 N N . ILE A 1 189 ? -0.973 -14.955 14.901 1.00 88.19 189 ILE A N 1
ATOM 1509 C CA . ILE A 1 189 ? -0.557 -15.832 13.808 1.00 88.19 189 ILE A CA 1
ATOM 1510 C C . ILE A 1 189 ? -1.783 -16.639 13.384 1.00 88.19 189 ILE A C 1
ATOM 1512 O O . ILE A 1 189 ? -2.317 -17.432 14.162 1.00 88.19 189 ILE A O 1
ATOM 1516 N N . LEU A 1 190 ? -2.246 -16.395 12.164 1.00 94.19 190 LEU A N 1
ATOM 1517 C CA . LEU A 1 190 ? -3.372 -17.089 11.552 1.00 94.19 190 LEU A CA 1
ATOM 1518 C C . LEU A 1 190 ? -2.858 -18.143 10.559 1.00 94.19 190 LEU A C 1
ATOM 1520 O O . LEU A 1 190 ? -1.734 -18.021 10.065 1.00 94.19 190 LEU A O 1
ATOM 1524 N N . PRO A 1 191 ? -3.641 -19.195 10.264 1.00 96.62 191 PRO A N 1
ATOM 1525 C CA . PRO A 1 191 ? -3.291 -20.127 9.202 1.00 96.62 191 PRO A CA 1
ATOM 1526 C C . PRO A 1 191 ? -3.233 -19.406 7.851 1.00 96.62 191 PRO A C 1
ATOM 1528 O O . PRO A 1 191 ? -3.915 -18.405 7.623 1.00 96.62 191 PRO A O 1
ATOM 1531 N N . VAL A 1 192 ? -2.418 -19.934 6.940 1.00 97.44 192 VAL A N 1
ATOM 1532 C CA . VAL A 1 192 ? -2.361 -19.435 5.563 1.00 97.44 192 VAL A CA 1
ATOM 1533 C C . VAL A 1 192 ? -3.712 -19.688 4.902 1.00 97.44 192 VAL A C 1
ATOM 1535 O O . VAL A 1 192 ? -4.192 -20.816 4.894 1.00 97.44 192 VAL A O 1
ATOM 1538 N N . LYS A 1 193 ? -4.301 -18.633 4.342 1.00 97.25 193 LYS A N 1
ATOM 1539 C CA . LYS A 1 193 ? -5.581 -18.668 3.631 1.00 97.25 193 LYS A CA 1
ATOM 1540 C C . LYS A 1 193 ? -5.387 -18.737 2.121 1.00 97.25 193 LYS A C 1
ATOM 1542 O O . LYS A 1 193 ? -6.183 -19.352 1.419 1.00 97.25 193 LYS A O 1
ATOM 1547 N N . GLN A 1 194 ? -4.357 -18.064 1.607 1.00 97.75 194 GLN A N 1
ATOM 1548 C CA . GLN A 1 194 ? -4.067 -18.025 0.177 1.00 97.75 194 GLN A CA 1
ATOM 1549 C C . GLN A 1 194 ? -2.569 -18.074 -0.106 1.00 97.75 194 GLN A C 1
ATOM 1551 O O . GLN A 1 194 ? -1.763 -17.526 0.643 1.00 97.75 194 GLN A O 1
ATOM 1556 N N . ILE A 1 195 ? -2.202 -18.679 -1.230 1.00 98.50 195 ILE A N 1
ATOM 1557 C CA . ILE A 1 195 ? -0.862 -18.608 -1.808 1.00 98.50 195 ILE A CA 1
ATOM 1558 C C . ILE A 1 195 ? -0.940 -17.765 -3.082 1.00 98.50 195 ILE A C 1
ATOM 1560 O O . ILE A 1 195 ? -1.654 -18.105 -4.026 1.00 98.50 195 ILE A O 1
ATOM 1564 N N . LEU A 1 196 ? -0.197 -16.659 -3.113 1.00 98.69 196 LEU A N 1
ATOM 1565 C CA . LEU A 1 196 ? -0.036 -15.805 -4.286 1.00 98.69 196 LEU A CA 1
ATOM 1566 C C . LEU A 1 196 ? 1.308 -16.103 -4.954 1.00 98.69 196 LEU A C 1
ATOM 1568 O O . LEU A 1 196 ? 2.362 -15.865 -4.368 1.00 98.69 196 LEU A O 1
ATOM 1572 N N . LYS A 1 197 ? 1.274 -16.549 -6.211 1.00 98.75 197 LYS A N 1
ATOM 1573 C CA . LYS A 1 197 ? 2.460 -16.647 -7.071 1.00 98.75 197 LYS A CA 1
ATOM 1574 C C . LYS A 1 197 ? 2.500 -15.479 -8.043 1.00 98.75 197 LYS A C 1
ATOM 1576 O O . LYS A 1 197 ? 1.521 -15.209 -8.745 1.00 98.75 197 LYS A O 1
ATOM 1581 N N . VAL A 1 198 ? 3.638 -14.793 -8.089 1.00 98.81 198 VAL A N 1
ATOM 1582 C CA . VAL A 1 198 ? 3.898 -13.656 -8.975 1.00 98.81 198 VAL A CA 1
ATOM 1583 C C . VAL A 1 198 ? 5.104 -13.976 -9.839 1.00 98.81 198 VAL A C 1
ATOM 1585 O O . VAL A 1 198 ? 6.235 -13.963 -9.356 1.00 98.81 198 VAL A O 1
ATOM 1588 N N . LYS A 1 199 ? 4.872 -14.212 -11.130 1.00 98.81 199 LYS A N 1
ATOM 1589 C CA . LYS A 1 199 ? 5.944 -14.373 -12.111 1.00 98.81 199 LYS A CA 1
ATOM 1590 C C . LYS A 1 199 ? 6.192 -13.075 -12.865 1.00 98.81 199 LYS A C 1
ATOM 1592 O O . LYS A 1 199 ? 5.289 -12.557 -13.523 1.00 98.81 199 LYS A O 1
ATOM 1597 N N . VAL A 1 200 ? 7.416 -12.562 -12.778 1.00 98.81 200 VAL A N 1
ATOM 1598 C CA . VAL A 1 200 ? 7.895 -11.359 -13.465 1.00 98.81 200 VAL A CA 1
ATOM 1599 C C . VAL A 1 200 ? 8.645 -11.784 -14.724 1.00 98.81 200 VAL A C 1
ATOM 1601 O O . VAL A 1 200 ? 9.796 -12.210 -14.660 1.00 98.81 200 VAL A O 1
ATOM 1604 N N . TYR A 1 201 ? 8.002 -11.679 -15.891 1.00 98.69 201 TYR A N 1
ATOM 1605 C CA . TYR A 1 201 ? 8.615 -12.116 -17.148 1.00 98.69 201 TYR A CA 1
ATOM 1606 C C . TYR A 1 201 ? 9.587 -11.079 -17.689 1.00 98.69 201 TYR A C 1
ATOM 1608 O O . TYR A 1 201 ? 10.780 -11.338 -17.812 1.00 98.69 201 TYR A O 1
ATOM 1616 N N . LYS A 1 202 ? 9.068 -9.905 -18.047 1.00 98.44 202 LYS A N 1
ATOM 1617 C CA . LYS A 1 202 ? 9.841 -8.860 -18.718 1.00 98.44 202 LYS A CA 1
ATOM 1618 C C . LYS A 1 202 ? 9.234 -7.486 -18.515 1.00 98.44 202 LYS A C 1
ATOM 1620 O O . LYS A 1 202 ? 8.043 -7.373 -18.222 1.00 98.44 202 LYS A O 1
ATOM 1625 N N . GLY A 1 203 ? 10.034 -6.459 -18.757 1.00 98.19 203 GLY A N 1
ATOM 1626 C CA . GLY A 1 203 ? 9.585 -5.077 -18.814 1.00 98.19 203 GLY A CA 1
ATOM 1627 C C . GLY A 1 203 ? 9.886 -4.439 -20.166 1.00 98.19 203 GLY A C 1
ATOM 1628 O O . GLY A 1 203 ? 10.817 -4.838 -20.864 1.00 98.19 203 GLY A O 1
ATOM 1629 N N . VAL A 1 204 ? 9.073 -3.460 -20.555 1.00 98.00 204 VAL A N 1
ATOM 1630 C CA . VAL A 1 204 ? 9.239 -2.697 -21.798 1.00 98.00 204 VAL A CA 1
ATOM 1631 C C . VAL A 1 204 ? 8.824 -1.242 -21.591 1.00 98.00 204 VAL A C 1
ATOM 1633 O O . VAL A 1 204 ? 8.047 -0.946 -20.688 1.00 98.00 204 VAL A O 1
ATOM 1636 N N . GLY A 1 205 ? 9.276 -0.354 -22.481 1.00 97.62 205 GLY A N 1
ATOM 1637 C CA . GLY A 1 205 ? 8.762 1.015 -22.611 1.00 97.62 205 GLY A CA 1
ATOM 1638 C C . GLY A 1 205 ? 9.658 2.120 -22.052 1.00 97.62 205 GLY A C 1
ATOM 1639 O O . GLY A 1 205 ? 9.443 3.277 -22.397 1.00 97.62 205 GLY A O 1
ATOM 1640 N N . TRP A 1 206 ? 10.698 1.797 -21.275 1.00 97.94 206 TRP A N 1
ATOM 1641 C CA . TRP A 1 206 ? 11.578 2.820 -20.687 1.00 97.94 206 TRP A CA 1
ATOM 1642 C C . TRP A 1 206 ? 12.271 3.690 -21.734 1.00 97.94 206 TRP A C 1
ATOM 1644 O O . TRP A 1 206 ? 12.277 4.906 -21.603 1.00 97.94 206 TRP A O 1
ATOM 1654 N N . LYS A 1 207 ? 12.754 3.095 -22.831 1.00 95.50 207 LYS A N 1
ATOM 1655 C CA . LYS A 1 207 ? 13.407 3.831 -23.928 1.00 95.50 207 LYS A CA 1
ATOM 1656 C C . LYS A 1 207 ? 12.481 4.842 -24.628 1.00 95.50 207 LYS A C 1
ATOM 1658 O O . LYS A 1 207 ? 12.961 5.724 -25.331 1.00 95.50 207 LYS A O 1
ATOM 1663 N N . SER A 1 208 ? 11.164 4.679 -24.492 1.00 96.62 208 SER A N 1
ATOM 1664 C CA . SER A 1 208 ? 10.163 5.586 -25.067 1.00 96.62 208 SER A CA 1
ATOM 1665 C C . SER A 1 208 ? 9.810 6.737 -24.127 1.00 96.62 208 SER A C 1
ATOM 1667 O O . SER A 1 208 ? 9.513 7.829 -24.602 1.00 96.62 208 SER A O 1
ATOM 1669 N N . ASP A 1 209 ? 9.840 6.497 -22.814 1.00 95.31 209 ASP A N 1
ATOM 1670 C CA . ASP A 1 209 ? 9.415 7.474 -21.806 1.00 95.31 209 ASP A CA 1
ATOM 1671 C C . ASP A 1 209 ? 10.588 8.276 -21.214 1.00 95.31 209 ASP A C 1
ATOM 1673 O O . ASP A 1 209 ? 10.378 9.388 -20.731 1.00 95.31 209 ASP A O 1
ATOM 1677 N N . PHE A 1 210 ? 11.813 7.746 -21.278 1.00 96.00 210 PHE A N 1
ATOM 1678 C CA . PHE A 1 210 ? 13.011 8.335 -20.679 1.00 96.00 210 PHE A CA 1
ATOM 1679 C C . PHE A 1 210 ? 14.103 8.603 -21.720 1.00 96.00 210 PHE A C 1
ATOM 1681 O O . PHE A 1 210 ? 14.215 7.905 -22.731 1.00 96.00 210 PHE A O 1
ATOM 1688 N N . SER A 1 211 ? 14.931 9.625 -21.473 1.00 94.00 211 SER A N 1
ATOM 1689 C CA . SER A 1 211 ? 16.100 9.896 -22.314 1.00 94.00 211 SER A CA 1
ATOM 1690 C C . SER A 1 211 ? 17.135 8.775 -22.180 1.00 94.00 211 SER A C 1
ATOM 1692 O O . SER A 1 211 ? 17.196 8.072 -21.173 1.00 94.00 211 SER A O 1
ATOM 1694 N N . ARG A 1 212 ? 17.997 8.625 -23.193 1.00 90.50 212 ARG A N 1
ATOM 1695 C CA . ARG A 1 212 ? 19.048 7.590 -23.200 1.00 90.50 212 ARG A CA 1
ATOM 1696 C C . ARG A 1 212 ? 20.037 7.703 -22.042 1.00 90.50 212 ARG A C 1
ATOM 1698 O O . ARG A 1 212 ? 20.697 6.718 -21.763 1.00 90.50 212 ARG A O 1
ATOM 1705 N N . THR A 1 213 ? 20.138 8.885 -21.440 1.00 91.94 213 THR A N 1
ATOM 1706 C CA . THR A 1 213 ? 21.054 9.198 -20.340 1.00 91.94 213 THR A CA 1
ATOM 1707 C C . THR A 1 213 ? 20.322 9.406 -19.014 1.00 91.94 213 THR A C 1
ATOM 1709 O O . THR A 1 213 ? 20.829 10.112 -18.148 1.00 91.94 213 THR A O 1
ATOM 1712 N N . HIS A 1 214 ? 19.061 8.968 -18.920 1.00 92.75 214 HIS A N 1
ATOM 1713 C CA . HIS A 1 214 ? 18.229 9.241 -17.750 1.00 92.75 214 HIS A CA 1
ATOM 1714 C C . HIS A 1 214 ? 18.699 8.474 -16.520 1.00 92.75 214 HIS A C 1
ATOM 1716 O O . HIS A 1 214 ? 18.726 9.062 -15.447 1.00 92.75 214 HIS A O 1
ATOM 1722 N N . PHE A 1 215 ? 19.023 7.195 -16.709 1.00 93.38 215 PHE A N 1
ATOM 1723 C CA . PHE A 1 215 ? 19.523 6.332 -15.651 1.00 93.38 215 PHE A CA 1
ATOM 1724 C C . PHE A 1 215 ? 21.057 6.350 -15.686 1.00 93.38 215 PHE A C 1
ATOM 1726 O O . PHE A 1 215 ? 21.697 7.074 -14.936 1.00 93.38 215 PHE A O 1
ATOM 1733 N N . ASP A 1 216 ? 21.637 5.754 -16.725 1.00 89.88 216 ASP A N 1
ATOM 1734 C CA . ASP A 1 216 ? 23.080 5.755 -16.935 1.00 89.88 216 ASP A CA 1
ATOM 1735 C C . ASP A 1 216 ? 23.557 6.790 -17.954 1.00 89.88 216 ASP A C 1
ATOM 1737 O O . ASP A 1 216 ? 22.992 6.947 -19.036 1.00 89.88 216 ASP A O 1
ATOM 1741 N N . GLN A 1 217 ? 24.673 7.467 -17.668 1.00 90.06 217 GLN A N 1
ATOM 1742 C CA . GLN A 1 217 ? 25.228 8.476 -18.579 1.00 90.06 217 GLN A CA 1
ATOM 1743 C C . GLN A 1 217 ? 25.884 7.866 -19.833 1.00 90.06 217 GLN A C 1
ATOM 1745 O O . GLN A 1 217 ? 25.868 8.492 -20.897 1.00 90.06 217 GLN A O 1
ATOM 1750 N N . PHE A 1 218 ? 26.480 6.676 -19.713 1.00 90.56 218 PHE A N 1
ATOM 1751 C CA . PHE A 1 218 ? 27.335 6.081 -20.751 1.00 90.56 218 PHE A CA 1
ATOM 1752 C C . PHE A 1 218 ? 26.958 4.643 -21.141 1.00 90.56 218 PHE A C 1
ATOM 1754 O O . PHE A 1 218 ? 27.514 4.119 -22.106 1.00 90.56 218 PHE A O 1
ATOM 1761 N N . SER A 1 219 ? 25.998 4.032 -20.449 1.00 92.38 219 SER A N 1
ATOM 1762 C CA . SER A 1 219 ? 25.494 2.673 -20.676 1.00 92.38 219 SER A CA 1
ATOM 1763 C C . SER A 1 219 ? 23.964 2.668 -20.775 1.00 92.38 219 SER A C 1
ATOM 1765 O O . SER A 1 219 ? 23.302 3.663 -20.477 1.00 92.38 219 SER A O 1
ATOM 1767 N N . PRO A 1 220 ? 23.355 1.598 -21.302 1.00 94.25 220 PRO A N 1
ATOM 1768 C CA . PRO A 1 220 ? 21.968 1.274 -20.996 1.00 94.25 220 PRO A CA 1
ATOM 1769 C C . PRO A 1 220 ? 21.797 0.872 -19.516 1.00 94.25 220 PRO A C 1
ATOM 1771 O O . PRO A 1 220 ? 22.766 0.434 -18.920 1.00 94.25 220 PRO A O 1
ATOM 1774 N N . PRO A 1 221 ? 20.566 0.902 -18.983 1.00 96.19 221 PRO A N 1
ATOM 1775 C CA . PRO A 1 221 ? 20.297 0.630 -17.572 1.00 96.19 221 PRO A CA 1
ATOM 1776 C C . PRO A 1 221 ? 20.452 -0.849 -17.173 1.00 96.19 221 PRO A C 1
ATOM 1778 O O . PRO A 1 221 ? 20.172 -1.762 -17.961 1.00 96.19 221 PRO A O 1
ATOM 1781 N N . ASP A 1 222 ? 20.752 -1.063 -15.898 1.00 97.44 222 ASP A N 1
ATOM 1782 C CA . ASP A 1 222 ? 20.879 -2.313 -15.152 1.00 97.44 222 ASP A CA 1
ATOM 1783 C C . ASP A 1 222 ? 19.609 -2.621 -14.318 1.00 97.44 222 ASP A C 1
ATOM 1785 O O . ASP A 1 222 ? 19.593 -2.632 -13.082 1.00 97.44 222 ASP A O 1
ATOM 1789 N N . PHE A 1 223 ? 18.491 -2.931 -14.980 1.00 98.38 223 PHE A N 1
ATOM 1790 C CA . PHE A 1 223 ? 17.210 -3.052 -14.276 1.00 98.38 223 PHE A CA 1
ATOM 1791 C C . PHE A 1 223 ? 17.043 -4.312 -13.405 1.00 98.38 223 PHE A C 1
ATOM 1793 O O . PHE A 1 223 ? 17.305 -5.452 -13.813 1.00 98.38 223 PHE A O 1
ATOM 1800 N N . TYR A 1 224 ? 16.424 -4.130 -12.237 1.00 98.69 224 TYR A N 1
ATOM 1801 C CA . TYR A 1 224 ? 15.86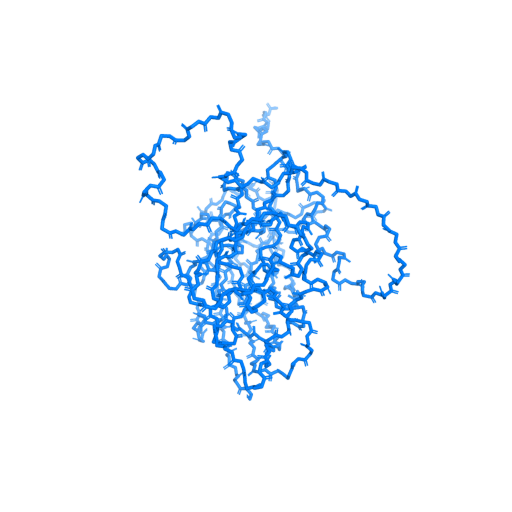7 -5.197 -11.401 1.00 98.69 224 TYR A CA 1
ATOM 1802 C C . TYR A 1 224 ? 14.506 -4.808 -10.814 1.00 98.69 224 TYR A C 1
ATOM 1804 O O . TYR A 1 224 ? 14.175 -3.632 -10.684 1.00 98.69 224 TYR A O 1
ATOM 1812 N N . THR A 1 225 ? 13.704 -5.808 -10.447 1.00 98.69 225 THR A N 1
ATOM 1813 C CA . THR A 1 225 ? 12.363 -5.605 -9.887 1.00 98.69 225 THR A CA 1
ATOM 1814 C C . THR A 1 225 ? 12.306 -6.089 -8.442 1.00 98.69 225 THR A C 1
ATOM 1816 O O . THR A 1 225 ? 12.608 -7.249 -8.168 1.00 98.69 225 THR A O 1
ATOM 1819 N N . LYS A 1 226 ? 11.873 -5.232 -7.516 1.00 98.69 226 LYS A N 1
ATOM 1820 C CA . LYS A 1 226 ? 11.444 -5.605 -6.163 1.00 98.69 226 LYS A CA 1
ATOM 1821 C C . LYS A 1 226 ? 9.965 -5.988 -6.201 1.00 98.69 226 LYS A C 1
ATOM 1823 O O . LYS A 1 226 ? 9.149 -5.248 -6.748 1.00 98.69 226 LYS A O 1
ATOM 1828 N N . VAL A 1 227 ? 9.619 -7.119 -5.597 1.00 98.69 227 VAL A N 1
ATOM 1829 C CA . VAL A 1 227 ? 8.244 -7.614 -5.451 1.00 98.69 227 VAL A CA 1
ATOM 1830 C C . VAL A 1 227 ? 7.983 -7.805 -3.962 1.00 98.69 227 VAL A C 1
ATOM 1832 O O . VAL A 1 227 ? 8.638 -8.620 -3.311 1.00 98.69 227 VAL A O 1
ATOM 1835 N N . CYS A 1 228 ? 7.072 -7.015 -3.400 1.00 98.38 228 CYS A N 1
ATOM 1836 C CA . CYS A 1 228 ? 6.827 -6.971 -1.963 1.00 98.38 228 CYS A CA 1
ATOM 1837 C C . CYS A 1 228 ? 5.345 -7.142 -1.634 1.00 98.38 228 CYS A C 1
ATOM 1839 O O . CYS A 1 228 ? 4.494 -6.566 -2.309 1.00 98.38 228 CYS A O 1
ATOM 1841 N N . ILE A 1 229 ? 5.059 -7.836 -0.537 1.00 98.31 229 ILE A N 1
ATOM 1842 C CA . ILE A 1 229 ? 3.751 -7.810 0.116 1.00 98.31 229 ILE A CA 1
ATOM 1843 C C . ILE A 1 229 ? 3.807 -6.826 1.278 1.00 98.31 229 ILE A C 1
ATOM 1845 O O . ILE A 1 229 ? 4.738 -6.851 2.084 1.00 98.31 229 ILE A O 1
ATOM 1849 N N . VAL A 1 230 ? 2.809 -5.950 1.343 1.00 97.12 230 VAL A N 1
ATOM 1850 C CA . VAL A 1 230 ? 2.570 -5.047 2.468 1.00 97.12 230 VAL A CA 1
ATOM 1851 C C . VAL A 1 230 ? 1.190 -5.355 3.025 1.00 97.12 230 VAL A C 1
ATOM 1853 O O . VAL A 1 230 ? 0.207 -5.239 2.305 1.00 97.12 230 VAL A O 1
ATOM 1856 N N . GLY A 1 231 ? 1.103 -5.738 4.293 1.00 94.88 231 GLY A N 1
ATOM 1857 C CA . GLY A 1 231 ? -0.154 -6.136 4.924 1.00 94.88 231 GLY A CA 1
ATOM 1858 C C . GLY A 1 231 ? 0.038 -6.341 6.419 1.00 94.88 231 GLY A C 1
ATOM 1859 O O . GLY A 1 231 ? 0.764 -5.575 7.056 1.00 94.88 231 GLY A O 1
ATOM 1860 N N . VAL A 1 232 ? -0.589 -7.379 6.972 1.00 94.62 232 VAL A N 1
ATOM 1861 C CA . VAL A 1 232 ? -0.286 -7.832 8.336 1.00 94.62 232 VAL A CA 1
ATOM 1862 C C . VAL A 1 232 ? 1.166 -8.307 8.432 1.00 94.62 232 VAL A C 1
ATOM 1864 O O . VAL A 1 232 ? 1.742 -8.756 7.443 1.00 94.62 232 VAL A O 1
ATOM 1867 N N . GLY A 1 233 ? 1.762 -8.229 9.626 1.00 92.56 233 GLY A N 1
ATOM 1868 C CA . GLY A 1 233 ? 3.187 -8.531 9.815 1.00 92.56 233 GLY A CA 1
ATOM 1869 C C . GLY A 1 233 ? 3.591 -9.931 9.340 1.00 92.56 233 GLY A C 1
ATOM 1870 O O . GLY A 1 233 ? 4.646 -10.080 8.737 1.00 92.56 233 GLY A O 1
ATOM 1871 N N . ALA A 1 234 ? 2.724 -10.930 9.535 1.00 93.25 234 ALA A N 1
ATOM 1872 C CA . ALA A 1 234 ? 2.961 -12.308 9.098 1.00 93.25 234 ALA A CA 1
ATOM 1873 C C . ALA A 1 234 ? 3.002 -12.485 7.565 1.00 93.25 234 ALA A C 1
ATOM 1875 O O . ALA A 1 234 ? 3.627 -13.428 7.086 1.00 93.25 234 ALA A O 1
ATOM 1876 N N . ASP A 1 235 ? 2.374 -11.579 6.808 1.00 96.25 235 ASP A N 1
ATOM 1877 C CA . ASP A 1 235 ? 2.282 -11.648 5.342 1.00 96.25 235 ASP A CA 1
ATOM 1878 C C . ASP A 1 235 ? 3.360 -10.796 4.654 1.00 96.25 235 ASP A C 1
ATOM 1880 O O . ASP A 1 235 ? 3.604 -10.939 3.453 1.00 96.25 235 ASP A O 1
ATOM 1884 N N . CYS A 1 236 ? 3.995 -9.879 5.391 1.00 95.75 236 CYS A N 1
ATOM 1885 C CA . CYS A 1 236 ? 5.020 -8.989 4.862 1.00 95.75 236 CYS A CA 1
ATOM 1886 C C . CYS A 1 236 ? 6.217 -9.788 4.335 1.00 95.75 236 CYS A C 1
ATOM 1888 O O . CYS A 1 236 ? 6.883 -10.522 5.060 1.00 95.75 236 CYS A O 1
ATOM 1890 N N . ALA A 1 237 ? 6.533 -9.592 3.058 1.00 96.69 237 ALA A N 1
ATOM 1891 C CA . ALA A 1 237 ? 7.630 -10.277 2.389 1.00 96.69 237 ALA A CA 1
ATOM 1892 C C . ALA A 1 237 ? 8.257 -9.366 1.337 1.00 96.69 237 ALA A C 1
ATOM 1894 O O . ALA A 1 237 ? 7.570 -8.561 0.703 1.00 96.69 237 ALA A O 1
ATOM 1895 N N . LYS A 1 238 ? 9.570 -9.496 1.130 1.00 97.12 238 LYS A N 1
ATOM 1896 C CA . LYS A 1 238 ? 10.328 -8.710 0.153 1.00 97.12 238 LYS A CA 1
ATOM 1897 C C . LYS A 1 238 ? 11.209 -9.644 -0.660 1.00 97.12 238 LYS A C 1
ATOM 1899 O O . LYS A 1 238 ? 12.112 -10.269 -0.120 1.00 97.12 238 LYS A O 1
ATOM 1904 N N . ASN A 1 239 ? 10.966 -9.685 -1.960 1.00 98.31 239 ASN A N 1
ATOM 1905 C CA . ASN A 1 239 ? 11.786 -10.403 -2.920 1.00 98.31 239 ASN A CA 1
ATOM 1906 C C . ASN A 1 239 ? 12.308 -9.435 -3.981 1.00 98.31 239 ASN A C 1
ATOM 1908 O O . ASN A 1 239 ? 11.757 -8.348 -4.180 1.00 98.31 239 ASN A O 1
ATOM 1912 N N . LYS A 1 240 ? 13.375 -9.826 -4.675 1.00 98.25 240 LYS A N 1
ATOM 1913 C CA . LYS A 1 240 ? 13.885 -9.093 -5.833 1.00 98.25 240 LYS A CA 1
ATOM 1914 C C . LYS A 1 240 ? 14.344 -10.054 -6.913 1.00 98.25 240 LYS A C 1
ATOM 1916 O O . LYS A 1 240 ? 14.829 -11.138 -6.602 1.00 98.25 240 LYS A O 1
ATOM 1921 N N . THR A 1 241 ? 14.212 -9.633 -8.163 1.00 98.75 241 THR A N 1
ATOM 1922 C CA . THR A 1 241 ? 14.797 -10.352 -9.291 1.00 98.75 241 THR A CA 1
ATOM 1923 C C . THR A 1 241 ? 16.309 -10.165 -9.324 1.00 98.75 241 THR A C 1
ATOM 1925 O O . THR A 1 241 ? 16.858 -9.253 -8.692 1.00 98.75 241 THR A O 1
ATOM 1928 N N . ARG A 1 242 ? 16.999 -10.958 -10.145 1.00 98.25 242 ARG A N 1
ATOM 1929 C CA . ARG A 1 242 ? 18.363 -10.609 -10.560 1.00 98.25 242 ARG A CA 1
ATOM 1930 C C . ARG A 1 242 ? 18.381 -9.306 -11.361 1.00 98.25 242 ARG A C 1
ATOM 1932 O O . ARG A 1 242 ? 17.401 -8.939 -12.014 1.00 98.25 242 ARG A O 1
ATOM 1939 N N . VAL A 1 243 ? 19.531 -8.644 -11.325 1.00 98.44 243 VAL A N 1
ATOM 1940 C CA . VAL A 1 243 ? 19.837 -7.465 -12.139 1.00 98.44 243 VAL A CA 1
ATOM 1941 C C . VAL A 1 243 ? 20.081 -7.899 -13.584 1.00 98.44 243 VAL A C 1
ATOM 1943 O O . VAL A 1 243 ? 20.788 -8.881 -13.829 1.00 98.44 243 VAL A O 1
ATOM 1946 N N . LYS A 1 244 ? 19.480 -7.191 -14.542 1.00 97.94 244 LYS A N 1
ATOM 1947 C CA . LYS A 1 244 ? 19.691 -7.393 -15.979 1.00 97.94 244 LYS A CA 1
ATOM 1948 C C . LYS A 1 244 ? 20.481 -6.219 -16.521 1.00 97.94 244 LYS A C 1
ATOM 1950 O O . LYS A 1 244 ? 19.915 -5.151 -16.703 1.00 97.94 244 LYS A O 1
ATOM 1955 N N . LYS A 1 245 ? 21.769 -6.464 -16.750 1.00 96.88 245 LYS A N 1
ATOM 1956 C CA . LYS A 1 245 ? 22.720 -5.419 -17.105 1.00 96.88 245 LYS A CA 1
ATOM 1957 C C . LYS A 1 245 ? 22.565 -4.909 -18.530 1.00 96.88 245 LYS A C 1
ATOM 1959 O O . LYS A 1 245 ? 22.211 -5.703 -19.408 1.00 96.88 245 LYS A O 1
ATOM 1964 N N . ASP A 1 246 ? 22.868 -3.633 -18.733 1.00 94.81 246 ASP A N 1
ATOM 1965 C CA . ASP A 1 246 ? 22.967 -2.961 -20.027 1.00 94.81 246 ASP A CA 1
ATOM 1966 C C . ASP A 1 246 ? 21.756 -3.228 -20.950 1.00 94.81 246 ASP A C 1
ATOM 1968 O O . ASP A 1 246 ? 21.899 -3.444 -22.161 1.00 94.81 246 ASP A O 1
ATOM 1972 N N . ASN A 1 247 ? 20.526 -3.214 -20.414 1.00 94.25 247 ASN A N 1
ATOM 1973 C CA . ASN A 1 247 ? 19.344 -3.632 -21.171 1.00 94.25 247 ASN A CA 1
ATOM 1974 C C . ASN A 1 247 ? 18.059 -2.827 -20.894 1.00 94.25 247 ASN A C 1
ATOM 1976 O O . ASN A 1 247 ? 17.385 -2.985 -19.880 1.00 94.25 247 ASN A O 1
ATOM 1980 N N . TRP A 1 248 ? 17.599 -2.092 -21.915 1.00 95.56 248 TRP A N 1
ATOM 1981 C CA . TRP A 1 248 ? 16.313 -1.370 -21.929 1.00 95.56 248 TRP A CA 1
ATOM 1982 C C . TRP A 1 248 ? 15.057 -2.267 -21.971 1.00 95.56 248 TRP A C 1
ATOM 1984 O O . TRP A 1 248 ? 13.939 -1.771 -21.800 1.00 95.56 248 TRP A O 1
ATOM 1994 N N . TYR A 1 249 ? 15.221 -3.562 -22.246 1.00 96.44 249 TYR A N 1
ATOM 1995 C CA . TYR A 1 249 ? 14.159 -4.563 -22.404 1.00 96.44 249 TYR A CA 1
ATOM 1996 C C . TYR A 1 249 ? 14.448 -5.797 -21.530 1.00 96.44 249 TYR A C 1
ATOM 1998 O O . TYR A 1 249 ? 14.677 -6.897 -22.049 1.00 96.44 249 TYR A O 1
ATOM 2006 N N . PRO A 1 250 ? 14.480 -5.635 -20.197 1.00 97.69 250 PRO A N 1
ATOM 2007 C CA . PRO A 1 250 ? 14.880 -6.698 -19.288 1.00 97.69 250 PRO A CA 1
ATOM 2008 C C . PRO A 1 250 ? 13.900 -7.875 -19.346 1.00 97.69 250 PRO A C 1
ATOM 2010 O O . PRO A 1 250 ? 12.683 -7.695 -19.265 1.00 97.69 250 PRO A O 1
ATOM 2013 N N . ILE A 1 251 ? 14.442 -9.091 -19.451 1.00 98.44 251 ILE A N 1
ATOM 2014 C CA . ILE A 1 251 ? 13.719 -10.357 -19.280 1.00 98.44 251 ILE A CA 1
ATOM 2015 C C . ILE A 1 251 ? 14.267 -11.018 -18.016 1.00 98.44 251 ILE A C 1
ATOM 2017 O O . ILE A 1 251 ? 15.411 -11.485 -17.998 1.00 98.44 251 ILE A O 1
ATOM 2021 N N . TRP A 1 252 ? 13.464 -11.024 -16.956 1.00 98.56 252 TRP A N 1
ATOM 2022 C CA . TRP A 1 252 ? 13.806 -11.640 -15.675 1.00 98.56 252 TRP A CA 1
ATOM 2023 C C . TRP A 1 252 ? 13.419 -13.116 -15.650 1.00 98.56 252 TRP A C 1
ATOM 2025 O O . TRP A 1 252 ? 14.279 -13.943 -15.364 1.00 98.56 252 TRP A O 1
ATOM 2035 N N . ASP A 1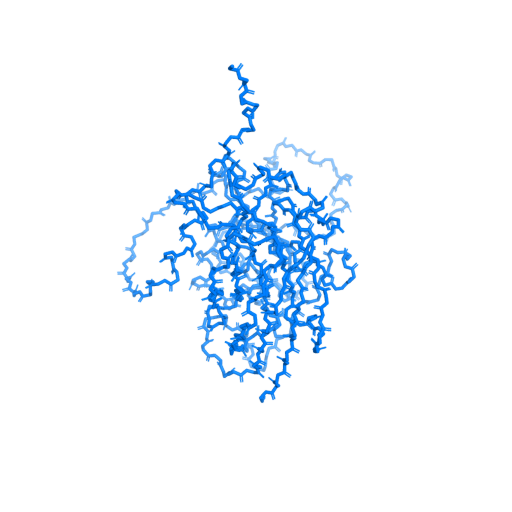 253 ? 12.177 -13.424 -16.033 1.00 98.38 253 ASP A N 1
ATOM 2036 C CA . ASP A 1 253 ? 11.568 -14.761 -15.985 1.00 98.38 253 ASP A CA 1
ATOM 2037 C C . ASP A 1 253 ? 11.674 -15.434 -14.602 1.00 98.38 253 ASP A C 1
ATOM 2039 O O . ASP A 1 253 ? 11.970 -16.619 -14.479 1.00 98.38 253 ASP A O 1
ATOM 2043 N N . GLU A 1 254 ? 11.428 -14.663 -13.540 1.00 98.81 254 GLU A N 1
ATOM 2044 C CA . GLU A 1 254 ? 11.554 -15.104 -12.142 1.00 98.81 254 GLU A CA 1
ATOM 2045 C C . GLU A 1 254 ? 10.185 -15.120 -11.449 1.00 98.81 254 GLU A C 1
ATOM 2047 O O . GLU A 1 254 ? 9.355 -14.240 -11.681 1.00 98.81 254 GLU A O 1
ATOM 2052 N N . GLU A 1 255 ? 9.931 -16.136 -10.621 1.00 98.75 255 GLU A N 1
ATOM 2053 C CA . GLU A 1 255 ? 8.666 -16.333 -9.903 1.00 98.75 255 GLU A CA 1
ATOM 2054 C C . GLU A 1 255 ? 8.877 -16.279 -8.392 1.00 98.75 255 GLU A C 1
ATOM 2056 O O . GLU A 1 255 ? 9.860 -16.802 -7.870 1.00 98.75 255 GLU A O 1
ATOM 2061 N N . PHE A 1 256 ? 7.932 -15.646 -7.701 1.00 98.62 256 PHE A N 1
ATOM 2062 C CA . PHE A 1 256 ? 7.923 -15.497 -6.253 1.00 98.62 256 PHE A CA 1
ATOM 2063 C C . PHE A 1 256 ? 6.614 -16.027 -5.684 1.00 98.62 256 PHE A C 1
ATOM 2065 O O . PHE A 1 256 ? 5.547 -15.752 -6.231 1.00 98.62 256 PHE A O 1
ATOM 2072 N N . GLU A 1 257 ? 6.701 -16.747 -4.570 1.00 98.56 257 GLU A N 1
ATOM 2073 C CA . GLU A 1 257 ? 5.554 -17.278 -3.839 1.00 98.56 257 GLU A CA 1
ATOM 2074 C C . GLU A 1 257 ? 5.384 -16.530 -2.512 1.00 98.56 257 GLU A C 1
ATOM 2076 O O . GLU A 1 257 ? 6.353 -16.298 -1.787 1.00 98.56 257 GLU A O 1
ATOM 2081 N N . PHE A 1 258 ? 4.144 -16.164 -2.195 1.00 98.50 258 PHE A N 1
ATOM 2082 C CA . PHE A 1 258 ? 3.768 -15.470 -0.971 1.00 98.50 258 PHE A CA 1
ATOM 2083 C C . PHE A 1 258 ? 2.627 -16.213 -0.285 1.00 98.50 258 PHE A C 1
ATOM 2085 O O . PHE A 1 258 ? 1.577 -16.435 -0.887 1.00 98.50 258 PHE A O 1
ATOM 2092 N N . LYS A 1 259 ? 2.826 -16.577 0.981 1.00 98.06 259 LYS A N 1
ATOM 2093 C CA . LYS A 1 259 ? 1.804 -17.205 1.822 1.00 98.06 259 LYS A CA 1
ATOM 2094 C C . LYS A 1 259 ? 1.082 -16.108 2.594 1.00 98.06 259 LYS A C 1
ATOM 2096 O O . LYS A 1 259 ? 1.724 -15.374 3.334 1.00 98.06 259 LYS A O 1
ATOM 2101 N N . LEU A 1 260 ? -0.222 -15.984 2.380 1.00 98.19 260 LEU A N 1
ATOM 2102 C CA . LEU A 1 260 ? -1.048 -14.904 2.904 1.00 98.19 260 LEU A CA 1
ATOM 2103 C C . LEU A 1 260 ? -2.045 -15.452 3.918 1.00 98.19 260 LEU A C 1
ATOM 2105 O O . LEU A 1 260 ? -2.876 -16.308 3.604 1.00 98.19 260 LEU A O 1
ATOM 2109 N N . THR A 1 261 ? -1.962 -14.939 5.135 1.00 97.50 261 THR A N 1
ATOM 2110 C CA . THR A 1 261 ? -2.879 -15.219 6.238 1.00 97.50 261 THR A CA 1
ATOM 2111 C C . THR A 1 261 ? -4.081 -14.274 6.212 1.00 97.50 261 THR A C 1
ATOM 2113 O O . THR A 1 261 ? -5.192 -14.696 6.531 1.00 97.50 261 THR A O 1
ATOM 2116 N N . VAL A 1 262 ? -3.897 -13.024 5.761 1.00 97.19 262 VAL A N 1
ATOM 2117 C CA . VAL A 1 262 ? -4.954 -12.001 5.666 1.00 97.19 262 VAL A CA 1
ATOM 2118 C C . VAL A 1 262 ? -4.878 -11.273 4.311 1.00 97.19 262 VAL A C 1
ATOM 2120 O O . VAL A 1 262 ? -4.577 -10.074 4.246 1.00 97.19 262 VAL A O 1
ATOM 2123 N N . PRO A 1 263 ? -5.152 -11.980 3.194 1.00 96.88 263 PRO A N 1
ATOM 2124 C CA . PRO A 1 263 ? -5.036 -11.430 1.840 1.00 96.88 263 PRO A CA 1
ATOM 2125 C C . PRO A 1 263 ? -5.920 -10.197 1.595 1.00 96.88 263 PRO A C 1
ATOM 2127 O O . PRO A 1 263 ? -5.584 -9.357 0.762 1.00 96.88 263 PRO A O 1
ATOM 2130 N N . GLU A 1 264 ? -7.020 -10.033 2.335 1.00 96.12 264 GLU A N 1
ATOM 2131 C CA . GLU A 1 264 ? -7.927 -8.887 2.221 1.00 96.12 264 GLU A CA 1
ATOM 2132 C C . GLU A 1 264 ? -7.306 -7.559 2.681 1.00 96.12 264 GLU A C 1
ATOM 2134 O O . GLU A 1 264 ? -7.821 -6.495 2.341 1.00 96.12 264 GLU A O 1
ATOM 2139 N N . LEU A 1 265 ? -6.213 -7.609 3.451 1.00 96.75 265 LEU A N 1
ATOM 2140 C CA . LEU A 1 265 ? -5.440 -6.436 3.876 1.00 96.75 265 LEU A CA 1
ATOM 2141 C C . LEU A 1 265 ? -4.082 -6.330 3.163 1.00 96.75 265 LEU A C 1
ATOM 2143 O O . LEU A 1 265 ? -3.306 -5.420 3.462 1.00 96.75 265 LEU A O 1
ATOM 2147 N N . ALA A 1 266 ? -3.779 -7.248 2.242 1.00 97.56 266 ALA A N 1
ATOM 2148 C CA . ALA A 1 266 ? -2.499 -7.307 1.557 1.00 97.56 266 ALA A CA 1
ATOM 2149 C C . ALA A 1 266 ? -2.488 -6.452 0.279 1.00 97.56 266 ALA A C 1
ATOM 2151 O O . ALA A 1 266 ? -3.387 -6.500 -0.563 1.00 97.56 266 ALA A O 1
ATOM 2152 N N . LEU A 1 267 ? -1.404 -5.702 0.105 1.00 98.31 267 LEU A N 1
ATOM 2153 C CA . LEU A 1 267 ? -1.057 -4.966 -1.102 1.00 98.31 267 LEU A CA 1
ATOM 2154 C C . LEU A 1 267 ? 0.203 -5.578 -1.720 1.00 98.31 267 LEU A C 1
ATOM 2156 O O . LEU A 1 267 ? 1.234 -5.711 -1.058 1.00 98.31 267 LEU A O 1
ATOM 2160 N N . LEU A 1 268 ? 0.140 -5.896 -3.010 1.00 98.62 268 LEU A N 1
ATOM 2161 C CA . LEU A 1 268 ? 1.291 -6.254 -3.825 1.00 98.62 268 LEU A CA 1
ATOM 2162 C C . LEU A 1 268 ? 1.936 -4.978 -4.370 1.00 98.62 268 LEU A C 1
ATOM 2164 O O . LEU A 1 268 ? 1.360 -4.286 -5.211 1.00 98.62 268 LEU A O 1
ATOM 2168 N N . ARG A 1 269 ? 3.153 -4.682 -3.917 1.00 98.31 269 ARG A N 1
ATOM 2169 C CA . ARG A 1 269 ? 3.966 -3.560 -4.388 1.00 98.31 269 ARG A CA 1
ATOM 2170 C C . ARG A 1 269 ? 5.080 -4.074 -5.289 1.00 98.31 269 ARG A C 1
ATOM 2172 O O . ARG A 1 269 ? 5.855 -4.940 -4.892 1.00 98.31 269 ARG A O 1
ATOM 2179 N N . ILE A 1 270 ? 5.176 -3.510 -6.485 1.00 98.69 270 ILE A N 1
ATOM 2180 C CA . ILE A 1 270 ? 6.208 -3.828 -7.468 1.00 98.69 270 ILE A CA 1
ATOM 2181 C C . ILE A 1 270 ? 6.952 -2.541 -7.796 1.00 98.69 270 ILE A C 1
ATOM 2183 O O . ILE A 1 270 ? 6.330 -1.528 -8.101 1.00 98.69 270 ILE A O 1
ATOM 2187 N N . GLU A 1 271 ? 8.275 -2.573 -7.722 1.00 98.56 271 GLU A N 1
ATOM 2188 C CA . GLU A 1 271 ? 9.144 -1.416 -7.938 1.00 98.56 271 GLU A CA 1
ATOM 2189 C C . GLU A 1 271 ? 10.315 -1.849 -8.815 1.00 98.56 271 GLU A C 1
ATOM 2191 O O . GLU A 1 271 ? 10.992 -2.823 -8.495 1.00 98.56 271 GLU A O 1
ATOM 2196 N N . VAL A 1 272 ? 10.543 -1.151 -9.921 1.00 98.62 272 VAL A N 1
ATOM 2197 C CA . VAL A 1 272 ? 11.699 -1.372 -10.790 1.00 98.62 272 VAL A CA 1
ATOM 2198 C C . VAL A 1 272 ? 12.709 -0.278 -10.507 1.00 98.62 272 VAL A C 1
ATOM 2200 O O . VAL A 1 272 ? 12.341 0.896 -10.441 1.00 98.62 272 VAL A O 1
ATOM 2203 N N . ASN A 1 273 ? 13.969 -0.665 -10.358 1.00 98.31 273 ASN A N 1
ATOM 2204 C CA . ASN A 1 273 ? 15.078 0.269 -10.229 1.00 98.31 273 ASN A CA 1
ATOM 2205 C C . ASN A 1 273 ? 16.196 -0.119 -11.189 1.00 98.31 273 ASN A C 1
ATOM 2207 O O . ASN A 1 273 ? 16.317 -1.291 -11.561 1.00 98.31 273 ASN A O 1
ATOM 2211 N N . ASP A 1 274 ? 16.984 0.874 -11.565 1.00 97.75 274 ASP A N 1
ATOM 2212 C CA . ASP A 1 274 ? 18.301 0.701 -12.146 1.00 97.75 274 ASP A CA 1
ATOM 2213 C C . ASP A 1 274 ? 19.335 0.493 -11.031 1.00 97.75 274 ASP A C 1
ATOM 2215 O O . ASP A 1 274 ? 19.222 1.081 -9.955 1.00 97.75 274 ASP A O 1
ATOM 2219 N N . LYS A 1 275 ? 20.284 -0.419 -11.233 1.00 96.38 275 LYS A N 1
ATOM 2220 C CA . LYS A 1 275 ? 21.297 -0.765 -10.242 1.00 96.38 275 LYS A CA 1
ATOM 2221 C C . LYS A 1 275 ? 22.538 0.097 -10.447 1.00 96.38 275 LYS A C 1
ATOM 2223 O O . LYS A 1 275 ? 23.334 -0.164 -11.338 1.00 96.38 275 LYS A O 1
ATOM 2228 N N . ASP A 1 276 ? 22.794 0.967 -9.479 1.00 91.31 276 ASP A N 1
ATOM 2229 C CA . ASP A 1 276 ? 23.960 1.848 -9.470 1.00 91.31 276 ASP A CA 1
ATOM 2230 C C . ASP A 1 276 ? 24.965 1.493 -8.371 1.00 91.31 276 ASP A C 1
ATOM 2232 O O . ASP A 1 276 ? 24.681 0.750 -7.420 1.00 91.31 276 ASP A O 1
ATOM 2236 N N . GLN A 1 277 ? 26.175 2.052 -8.491 1.00 83.00 277 GLN A N 1
ATOM 2237 C CA . GLN A 1 277 ? 27.231 1.891 -7.484 1.00 83.00 277 GLN A CA 1
ATOM 2238 C C . GLN A 1 277 ? 26.914 2.619 -6.175 1.00 83.00 277 GLN A C 1
ATOM 2240 O O . GLN A 1 277 ? 27.289 2.140 -5.106 1.00 83.00 277 GLN A O 1
ATOM 2245 N N . THR A 1 278 ? 26.260 3.780 -6.253 1.00 85.19 278 THR A N 1
ATOM 2246 C CA . THR A 1 278 ? 25.975 4.631 -5.092 1.00 85.19 278 THR A CA 1
ATOM 2247 C C . THR A 1 278 ? 24.532 4.480 -4.637 1.00 85.19 278 THR A C 1
ATOM 2249 O O . THR A 1 278 ? 24.284 4.022 -3.524 1.00 85.19 278 THR A O 1
ATOM 2252 N N . LYS A 1 279 ? 23.582 4.854 -5.492 1.00 88.44 279 LYS A N 1
ATOM 2253 C CA . LYS A 1 279 ? 22.154 4.825 -5.205 1.00 88.44 279 LYS A CA 1
ATOM 2254 C C . LYS A 1 279 ? 21.394 4.454 -6.461 1.00 88.44 279 LYS A C 1
ATOM 2256 O O . LYS A 1 279 ? 21.512 5.147 -7.458 1.00 88.44 279 LYS A O 1
ATOM 2261 N N . ASP A 1 280 ? 20.592 3.409 -6.335 1.00 94.31 280 ASP A N 1
ATOM 2262 C CA . ASP A 1 280 ? 19.761 2.881 -7.408 1.00 94.31 280 ASP A CA 1
ATOM 2263 C C . ASP A 1 280 ? 18.733 3.917 -7.886 1.00 94.31 280 ASP A C 1
ATOM 2265 O O . ASP A 1 280 ? 17.967 4.473 -7.085 1.00 94.31 280 ASP A O 1
ATOM 2269 N N . ASP A 1 281 ? 18.679 4.135 -9.197 1.00 95.44 281 ASP A N 1
ATOM 2270 C CA . ASP A 1 281 ? 17.703 5.030 -9.798 1.00 95.44 281 ASP A CA 1
ATOM 2271 C C . ASP A 1 281 ? 16.325 4.381 -9.947 1.00 95.44 281 ASP A C 1
ATOM 2273 O O . ASP A 1 281 ? 16.141 3.260 -10.418 1.00 95.44 281 ASP A O 1
ATOM 2277 N N . PHE A 1 282 ? 15.290 5.122 -9.565 1.00 97.00 282 PHE A N 1
ATOM 2278 C CA . PHE A 1 282 ? 13.912 4.652 -9.657 1.00 97.00 282 PHE A CA 1
ATOM 2279 C C . PHE A 1 282 ? 13.437 4.613 -11.109 1.00 97.00 282 PHE A C 1
ATOM 2281 O O . PHE A 1 282 ? 13.404 5.641 -11.785 1.00 97.00 282 PHE A O 1
ATOM 2288 N N . ALA A 1 283 ? 12.937 3.459 -11.546 1.00 97.81 283 ALA A N 1
ATOM 2289 C CA . ALA A 1 283 ? 12.461 3.245 -12.911 1.00 97.81 283 ALA A CA 1
ATOM 2290 C C . ALA A 1 283 ? 10.936 3.060 -13.015 1.00 97.81 283 ALA A C 1
ATOM 2292 O O . ALA A 1 283 ? 10.393 2.981 -14.119 1.00 97.81 283 ALA A O 1
ATOM 2293 N N . GLY A 1 284 ? 10.218 3.002 -11.894 1.00 98.31 284 GLY A N 1
ATOM 2294 C CA . GLY A 1 284 ? 8.758 2.941 -11.869 1.00 98.31 284 GLY A CA 1
ATOM 2295 C C . GLY A 1 284 ? 8.217 2.030 -10.775 1.00 98.31 284 GLY A C 1
ATOM 2296 O O . GLY A 1 284 ? 8.892 1.112 -10.316 1.00 98.31 284 GLY A O 1
ATOM 2297 N N . GLN A 1 285 ? 6.967 2.247 -10.376 1.00 98.44 285 GLN A N 1
ATOM 2298 C CA . GLN A 1 285 ? 6.298 1.417 -9.372 1.00 98.44 285 GLN A CA 1
ATOM 2299 C C . GLN A 1 285 ? 4.832 1.171 -9.690 1.00 98.44 285 GLN A C 1
ATOM 2301 O O . GLN A 1 285 ? 4.196 1.931 -10.411 1.00 98.44 285 GLN A O 1
ATOM 2306 N N . THR A 1 286 ? 4.268 0.125 -9.109 1.00 98.38 286 THR A N 1
ATOM 2307 C CA . THR A 1 286 ? 2.824 -0.041 -8.999 1.00 98.38 286 THR A CA 1
ATOM 2308 C C . THR A 1 286 ? 2.490 -0.717 -7.678 1.00 98.38 286 THR A C 1
ATOM 2310 O O . THR A 1 286 ? 3.265 -1.518 -7.152 1.00 98.38 286 THR A O 1
ATOM 2313 N N . CYS A 1 287 ? 1.319 -0.405 -7.141 1.00 97.94 287 CYS A N 1
ATOM 2314 C CA . CYS A 1 287 ? 0.785 -1.026 -5.943 1.00 97.94 287 CYS A CA 1
ATOM 2315 C C . CYS A 1 287 ? -0.641 -1.490 -6.234 1.00 97.94 287 CYS A C 1
ATOM 2317 O O . CYS A 1 287 ? -1.439 -0.722 -6.776 1.00 97.94 287 CYS A O 1
ATOM 2319 N N . LEU A 1 288 ? -0.936 -2.749 -5.919 1.00 97.56 288 LEU A N 1
ATOM 2320 C CA . LEU A 1 288 ? -2.170 -3.433 -6.296 1.00 97.56 288 LEU A CA 1
ATOM 2321 C C . LEU A 1 288 ? -2.760 -4.151 -5.074 1.00 97.56 288 LEU A C 1
ATOM 2323 O O . LEU A 1 288 ? -2.031 -4.902 -4.425 1.00 97.56 288 LEU A O 1
ATOM 2327 N N . PRO A 1 289 ? -4.051 -3.977 -4.755 1.00 97.38 289 PRO A N 1
ATOM 2328 C CA . PRO A 1 289 ? -4.715 -4.774 -3.729 1.00 97.38 289 PRO A CA 1
ATOM 2329 C C . PRO A 1 289 ? -4.746 -6.241 -4.144 1.00 97.38 289 PRO A C 1
ATOM 2331 O O . PRO A 1 289 ? -5.172 -6.550 -5.257 1.00 97.38 289 PRO A O 1
ATOM 2334 N N . VAL A 1 290 ? -4.302 -7.146 -3.267 1.00 97.75 290 VAL A N 1
ATOM 2335 C CA . VAL A 1 290 ? -4.270 -8.584 -3.582 1.00 97.75 290 VAL A CA 1
ATOM 2336 C C . VAL A 1 290 ? -5.675 -9.109 -3.874 1.00 97.75 290 VAL A C 1
ATOM 2338 O O . VAL A 1 290 ? -5.854 -9.872 -4.821 1.00 97.75 290 VAL A O 1
ATOM 2341 N N . SER A 1 291 ? -6.676 -8.631 -3.132 1.00 95.12 291 SER A N 1
ATOM 2342 C CA . SER A 1 291 ? -8.094 -8.965 -3.319 1.00 95.12 291 SER A CA 1
ATOM 2343 C C . SER A 1 291 ? -8.659 -8.598 -4.700 1.00 95.12 291 SER A C 1
ATOM 2345 O O . SER A 1 291 ? -9.647 -9.190 -5.123 1.00 95.12 291 SER A O 1
ATOM 2347 N N . GLU A 1 292 ? -8.031 -7.662 -5.416 1.00 95.50 292 GLU A N 1
ATOM 2348 C CA . GLU A 1 292 ? -8.452 -7.180 -6.741 1.00 95.50 292 GLU A CA 1
ATOM 2349 C C . GLU A 1 292 ? -7.591 -7.768 -7.881 1.00 95.50 292 GLU A C 1
ATOM 2351 O O . GLU A 1 292 ? -7.779 -7.449 -9.062 1.00 95.50 292 GLU A O 1
ATOM 2356 N N . LEU A 1 293 ? -6.611 -8.626 -7.565 1.00 96.50 293 LEU A N 1
ATOM 2357 C CA . LEU A 1 293 ? -5.744 -9.224 -8.577 1.00 96.50 293 LEU A CA 1
ATOM 2358 C C . LEU A 1 293 ? -6.508 -10.228 -9.440 1.00 96.50 293 LEU A C 1
ATOM 2360 O O . LEU A 1 293 ? -7.130 -11.179 -8.970 1.00 96.50 293 LEU A O 1
ATOM 2364 N N . ARG A 1 294 ? -6.365 -10.077 -10.758 1.00 95.62 294 ARG A N 1
ATOM 2365 C CA . ARG A 1 294 ? -6.887 -11.039 -11.730 1.00 95.62 294 ARG A CA 1
ATOM 2366 C C . ARG A 1 294 ? -5.796 -12.022 -12.147 1.00 95.62 294 ARG A C 1
ATOM 2368 O O . ARG A 1 294 ? -4.809 -11.616 -12.764 1.00 95.62 294 ARG A O 1
ATOM 2375 N N . CYS A 1 295 ? -6.026 -13.314 -11.915 1.00 97.12 295 CYS A N 1
ATOM 2376 C CA . CYS A 1 295 ? -5.114 -14.398 -12.296 1.00 97.12 295 CYS A CA 1
ATOM 2377 C C . CYS A 1 295 ? -4.802 -14.447 -13.805 1.00 97.12 295 CYS A C 1
ATOM 2379 O O . CYS A 1 295 ? -5.544 -13.906 -14.633 1.00 97.12 295 CYS A O 1
ATOM 2381 N N . GLY A 1 296 ? -3.714 -15.132 -14.160 1.00 98.38 296 GLY A N 1
ATOM 2382 C CA . GLY A 1 296 ? -3.220 -15.285 -15.529 1.00 98.38 296 GLY A CA 1
ATOM 2383 C C . GLY A 1 296 ? -2.206 -14.213 -15.926 1.00 98.38 296 GLY A C 1
ATOM 2384 O O . GLY A 1 296 ? -1.683 -13.491 -15.078 1.00 98.38 296 GLY A O 1
ATOM 2385 N N . PHE A 1 297 ? -1.911 -14.127 -17.224 1.00 98.50 297 PHE A N 1
ATOM 2386 C CA . PHE A 1 297 ? -0.974 -13.147 -17.776 1.00 98.50 297 PHE A CA 1
ATOM 2387 C C . PHE A 1 297 ? -1.588 -11.744 -17.800 1.00 98.50 297 PHE A C 1
ATOM 2389 O O . PHE A 1 297 ? -2.704 -11.547 -18.286 1.00 98.50 297 PHE A O 1
ATOM 2396 N N . ARG A 1 298 ? -0.850 -10.755 -17.295 1.00 98.31 298 ARG A N 1
ATOM 2397 C CA . ARG A 1 298 ? -1.270 -9.357 -17.188 1.00 98.31 298 ARG A CA 1
ATOM 2398 C C . ARG A 1 298 ? -0.157 -8.431 -17.658 1.00 98.31 298 ARG A C 1
ATOM 2400 O O . ARG A 1 298 ? 0.995 -8.573 -17.264 1.00 98.31 298 ARG A O 1
ATOM 2407 N N . SER A 1 299 ? -0.528 -7.451 -18.475 1.00 98.06 299 SER A N 1
ATOM 2408 C CA . SER A 1 299 ? 0.312 -6.288 -18.755 1.00 98.06 299 SER A CA 1
ATOM 2409 C C . SER A 1 299 ? 0.003 -5.221 -17.712 1.00 98.06 299 SER A C 1
ATOM 2411 O O . SER A 1 299 ? -1.091 -4.661 -17.723 1.00 98.06 299 SER A O 1
ATOM 2413 N N . VAL A 1 300 ? 0.950 -4.933 -16.826 1.00 98.19 300 VAL A N 1
ATOM 2414 C CA . VAL A 1 300 ? 0.774 -3.989 -15.717 1.00 98.19 300 VAL A CA 1
ATOM 2415 C C . VAL A 1 300 ? 1.598 -2.736 -15.980 1.00 98.19 300 VAL A C 1
ATOM 2417 O O . VAL A 1 300 ? 2.816 -2.815 -16.111 1.00 98.19 300 VAL A O 1
ATOM 2420 N N . ARG A 1 301 ? 0.935 -1.579 -16.084 1.00 98.19 301 ARG A N 1
ATOM 2421 C CA . ARG A 1 301 ? 1.614 -0.284 -16.239 1.00 98.19 301 ARG A CA 1
ATOM 2422 C C . ARG A 1 301 ? 2.298 0.120 -14.938 1.00 98.19 301 ARG A C 1
ATOM 2424 O O . ARG A 1 301 ? 1.786 -0.174 -13.855 1.00 98.19 301 ARG A O 1
ATOM 2431 N N . LEU A 1 302 ? 3.426 0.808 -15.068 1.00 98.56 302 LEU A N 1
ATOM 2432 C CA . LEU A 1 302 ? 4.112 1.425 -13.937 1.00 98.56 302 LEU A CA 1
ATOM 2433 C C . LEU A 1 302 ? 3.787 2.918 -13.857 1.00 98.56 302 LEU A C 1
ATOM 2435 O O . LEU A 1 302 ? 3.421 3.554 -14.843 1.00 98.56 302 LEU A O 1
ATOM 2439 N N . CYS A 1 303 ? 3.936 3.461 -12.662 1.00 98.38 303 CYS A N 1
ATOM 2440 C CA . CYS A 1 303 ? 3.797 4.863 -12.331 1.00 98.38 303 CYS A CA 1
ATOM 2441 C C . CYS A 1 303 ? 5.155 5.466 -11.959 1.00 98.38 303 CYS A C 1
ATOM 2443 O O . CYS A 1 303 ? 6.057 4.760 -11.503 1.00 98.38 303 CYS A O 1
ATOM 2445 N N . ASP A 1 304 ? 5.278 6.780 -12.115 1.00 97.19 304 ASP A N 1
ATOM 2446 C CA . ASP A 1 304 ? 6.419 7.559 -11.648 1.00 97.19 304 ASP A CA 1
ATOM 2447 C C . ASP A 1 304 ? 6.444 7.698 -10.108 1.00 97.19 304 ASP A C 1
ATOM 2449 O O . ASP A 1 304 ? 5.598 7.152 -9.388 1.00 97.19 304 ASP A O 1
ATOM 2453 N N . ARG A 1 305 ? 7.408 8.470 -9.584 1.00 95.00 305 ARG A N 1
ATOM 2454 C CA . ARG A 1 305 ? 7.533 8.721 -8.139 1.00 95.00 305 ARG A CA 1
ATOM 2455 C C . ARG A 1 305 ? 6.277 9.362 -7.541 1.00 95.00 305 ARG A C 1
ATOM 2457 O O . ARG A 1 305 ? 5.969 9.087 -6.390 1.00 95.00 305 ARG A O 1
ATOM 2464 N N . LYS A 1 306 ? 5.517 10.163 -8.291 1.00 93.38 306 LYS A N 1
ATOM 2465 C CA . LYS A 1 306 ? 4.285 10.818 -7.813 1.00 93.38 306 LYS A CA 1
ATOM 2466 C C . LYS A 1 306 ? 3.048 9.918 -7.929 1.00 93.38 306 LYS A C 1
ATOM 2468 O O . LYS A 1 306 ? 1.971 10.292 -7.468 1.00 93.38 306 LYS A O 1
ATOM 2473 N N . GLY A 1 307 ? 3.191 8.731 -8.521 1.00 94.31 307 GLY A N 1
ATOM 2474 C CA . GLY A 1 307 ? 2.082 7.814 -8.774 1.00 94.31 307 GLY A CA 1
ATOM 2475 C C . GLY A 1 307 ? 1.347 8.076 -10.087 1.00 94.31 307 GLY A C 1
ATOM 2476 O O . GLY A 1 307 ? 0.313 7.455 -10.334 1.00 94.31 307 GLY A O 1
ATOM 2477 N N . LYS A 1 308 ? 1.870 8.953 -10.951 1.00 95.38 308 LYS A N 1
ATOM 2478 C CA . LYS A 1 308 ? 1.301 9.199 -12.277 1.00 95.38 308 LYS A CA 1
ATOM 2479 C C . LYS A 1 308 ? 1.731 8.094 -13.234 1.00 95.38 308 LYS A C 1
ATOM 2481 O O . LYS A 1 308 ? 2.904 7.737 -13.276 1.00 95.38 308 LYS A O 1
ATOM 2486 N N . GLU A 1 309 ? 0.794 7.564 -14.014 1.00 96.88 309 GLU A N 1
ATOM 2487 C CA . GLU A 1 309 ? 1.089 6.496 -14.972 1.00 96.88 309 GLU A CA 1
ATOM 2488 C C . GLU A 1 309 ? 2.137 6.925 -16.010 1.00 96.88 309 GLU A C 1
ATOM 2490 O O . GLU A 1 309 ? 2.041 7.994 -16.622 1.00 96.88 309 GLU A O 1
ATOM 2495 N N . LEU A 1 310 ? 3.125 6.056 -16.221 1.00 97.88 310 LEU A N 1
ATOM 2496 C CA . LEU A 1 310 ? 4.079 6.151 -17.319 1.00 97.88 310 LEU A CA 1
ATOM 2497 C C . LEU A 1 310 ? 3.384 5.712 -18.616 1.00 97.88 310 LEU A C 1
ATOM 2499 O O . LEU A 1 310 ? 2.569 4.785 -18.628 1.00 97.88 310 LEU A O 1
ATOM 2503 N N . LYS A 1 311 ? 3.677 6.400 -19.723 1.00 97.06 311 LYS A N 1
ATOM 2504 C CA . LYS A 1 311 ? 2.923 6.257 -20.979 1.00 97.06 311 LYS A CA 1
ATOM 2505 C C . LYS A 1 311 ? 3.152 4.890 -21.618 1.00 97.06 311 LYS A C 1
ATOM 2507 O O . LYS A 1 311 ? 2.202 4.236 -22.058 1.00 97.06 311 LYS A O 1
ATOM 2512 N N . SER A 1 312 ? 4.410 4.468 -21.662 1.00 97.75 312 SER A N 1
ATOM 2513 C CA . SER A 1 312 ? 4.861 3.285 -22.392 1.00 97.75 312 SER A CA 1
ATOM 2514 C C . SER A 1 312 ? 5.339 2.172 -21.466 1.00 97.75 312 SER A C 1
ATOM 2516 O O . SER A 1 312 ? 5.337 1.013 -21.890 1.00 97.75 312 SER A O 1
ATOM 2518 N N . VAL A 1 313 ? 5.739 2.497 -20.229 1.00 98.50 313 VAL A N 1
ATOM 2519 C CA . VAL A 1 313 ? 6.345 1.530 -19.302 1.00 98.50 313 VAL A CA 1
ATOM 2520 C C . VAL A 1 313 ? 5.330 0.534 -18.747 1.00 98.50 313 VAL A C 1
ATOM 2522 O O . VAL A 1 313 ? 4.320 0.895 -18.137 1.00 98.50 313 VAL A O 1
ATOM 2525 N N . LYS A 1 314 ? 5.629 -0.754 -18.929 1.00 98.38 314 LYS A N 1
ATOM 2526 C CA . LYS A 1 314 ? 4.788 -1.867 -18.481 1.00 98.38 314 LYS A CA 1
ATOM 2527 C C . LYS A 1 314 ? 5.593 -3.139 -18.239 1.00 98.38 314 LYS A C 1
ATOM 2529 O O . LYS A 1 314 ? 6.569 -3.419 -18.934 1.00 98.38 314 LYS A O 1
ATOM 2534 N N . LEU A 1 315 ? 5.120 -3.933 -17.285 1.00 98.75 315 LEU A N 1
ATOM 2535 C CA . LEU A 1 315 ? 5.610 -5.270 -16.974 1.00 98.75 315 LEU A CA 1
ATOM 2536 C C . LEU A 1 315 ? 4.645 -6.327 -17.508 1.00 98.75 315 LEU A C 1
ATOM 2538 O O . LEU A 1 315 ? 3.428 -6.181 -17.390 1.00 98.75 315 LEU A O 1
ATOM 2542 N N . LEU A 1 316 ? 5.185 -7.413 -18.056 1.00 98.81 316 LEU A N 1
ATOM 2543 C CA . LEU A 1 316 ? 4.434 -8.644 -18.275 1.00 98.81 316 LEU A CA 1
ATOM 2544 C C . LEU A 1 316 ? 4.573 -9.522 -17.032 1.00 98.81 316 LEU A C 1
ATOM 2546 O O . LEU A 1 316 ? 5.663 -10.010 -16.731 1.00 98.81 316 LEU A O 1
ATOM 2550 N N . LEU A 1 317 ? 3.460 -9.725 -16.337 1.00 98.75 317 LEU A N 1
ATOM 2551 C CA . LEU A 1 317 ? 3.376 -10.509 -15.112 1.00 98.75 317 LEU A CA 1
ATOM 2552 C C . LEU A 1 317 ? 2.417 -11.685 -15.296 1.00 98.75 317 LEU A C 1
ATOM 2554 O O . LEU A 1 317 ? 1.510 -11.620 -16.126 1.00 98.75 317 LEU A O 1
ATOM 2558 N N . ARG A 1 318 ? 2.565 -12.740 -14.496 1.00 98.75 318 ARG A N 1
ATOM 2559 C CA . ARG A 1 318 ? 1.511 -13.739 -14.283 1.00 98.75 318 ARG A CA 1
ATOM 2560 C C . ARG A 1 318 ? 1.204 -13.843 -12.802 1.00 98.75 318 ARG A C 1
ATOM 2562 O O . ARG A 1 318 ? 2.116 -13.992 -11.995 1.00 98.75 318 ARG A O 1
ATOM 2569 N N . PHE A 1 319 ? -0.082 -13.790 -12.482 1.00 98.69 319 PHE A N 1
ATOM 2570 C CA . PHE A 1 319 ? -0.584 -13.992 -11.129 1.00 98.69 319 PHE A CA 1
ATOM 2571 C C . PHE A 1 319 ? -1.287 -15.344 -11.037 1.00 98.69 319 PHE A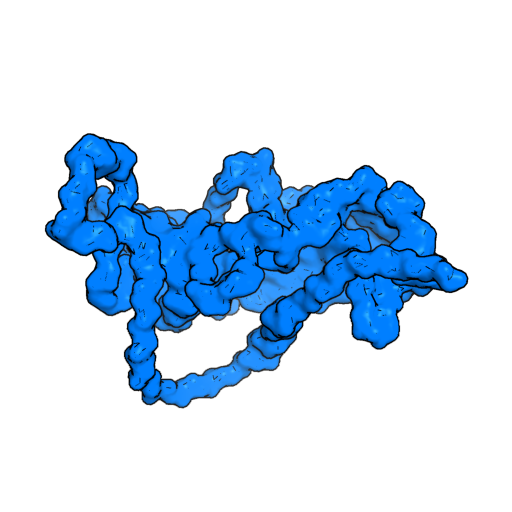 C 1
ATOM 2573 O O . PHE A 1 319 ? -2.067 -15.698 -11.927 1.00 98.69 319 PHE A O 1
ATOM 2580 N N . GLN A 1 320 ? -1.033 -16.086 -9.968 1.00 98.44 320 GLN A N 1
ATOM 2581 C CA . GLN A 1 320 ? -1.823 -17.256 -9.591 1.00 98.44 320 GLN A CA 1
ATOM 2582 C C . GLN A 1 320 ? -2.196 -17.132 -8.120 1.00 98.44 320 GLN A C 1
ATOM 2584 O O . GLN A 1 320 ? -1.338 -16.820 -7.300 1.00 98.44 320 GLN A O 1
ATOM 2589 N N . LEU A 1 321 ? -3.470 -17.358 -7.817 1.00 96.69 321 LEU A N 1
ATOM 2590 C CA . LEU A 1 321 ? -4.002 -17.388 -6.463 1.00 96.69 321 LEU A CA 1
ATOM 2591 C C . LEU A 1 321 ? -4.554 -18.785 -6.208 1.00 96.69 321 LEU A C 1
ATOM 2593 O O . LEU A 1 321 ? -5.394 -19.266 -6.968 1.00 96.69 321 LEU A O 1
ATOM 2597 N N . GLU A 1 322 ? -4.065 -19.415 -5.152 1.00 96.19 322 GLU A N 1
ATOM 2598 C CA . GLU A 1 322 ? -4.542 -20.697 -4.645 1.00 96.19 322 GLU A CA 1
ATOM 2599 C C . GLU A 1 322 ? -5.129 -20.465 -3.253 1.00 96.19 322 GLU A C 1
ATOM 2601 O O . GLU A 1 322 ? -4.450 -19.914 -2.388 1.00 96.19 322 GLU A O 1
ATOM 2606 N N . THR A 1 323 ? -6.398 -20.818 -3.054 1.00 93.00 323 THR A 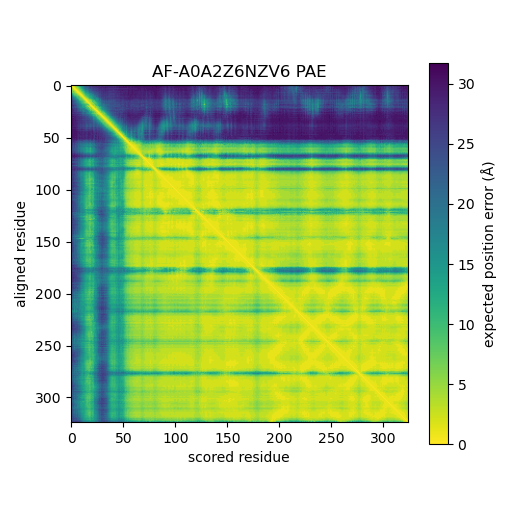N 1
ATOM 2607 C CA . THR A 1 323 ? -7.066 -20.727 -1.746 1.00 93.00 323 THR A CA 1
ATOM 2608 C C . THR A 1 323 ? -6.919 -22.063 -1.031 1.00 93.00 323 THR A C 1
ATOM 2610 O O . THR A 1 323 ? -7.156 -23.098 -1.656 1.00 93.00 323 THR A O 1
ATOM 2613 N N . LEU A 1 324 ? -6.522 -22.020 0.242 1.00 88.44 324 LEU A N 1
ATOM 2614 C CA . LEU A 1 324 ? -6.294 -23.192 1.090 1.00 88.44 324 LEU A CA 1
ATOM 2615 C C . LEU A 1 324 ? -7.503 -23.528 1.963 1.00 88.44 324 LEU A C 1
ATOM 2617 O O . LEU A 1 324 ? -8.217 -22.580 2.375 1.00 88.44 324 LEU A O 1
#

Mean predicted aligned error: 9.4 Å

Organism: Trifolium subterraneum (NCBI:txid3900)

Foldseek 3Di:
DDDDPDPDPPDPDVVQCVVVPVLPDDDDDDDDDDDPDPLVPPPAPPPPPPPDDPPVVVVVVDPAEADDPDDDPLVSLDDDDDHEHEYEDEPVRLVVCLVPPLLSLLVSLLRYAYAYDHRPVPPVQDADACQSCLQSNHLHDDGSLVAFDDNVQQVQQQCVPPVNPSDDDRDVLSHDQDPPRDGDRLQDDAAFFKKKKKWFFKKADLVPQDPQPRFPNPAAFFKKKWKFKDHRSQQTDIDIFHTDPRDNIDGRRDMDMTGDRCLQGIKIKMWMWTDDPPDTHGRFIHIHRSVPDDAAWDWAFTADRSRHTGDGITTTMGIDMDGD